Protein AF-0000000084461654 (afdb_homodimer)

Sequence (270 aa):
MTRLIKKYKNRRLYDTEKSQYITVEELQRYIIDGIAFRVEDSVTNNDITNATLLQIFVEMESGASQFLSADMLKQLIVLANHPMSQSFKKMLEQLFVTMEKSLQGNPYLSDYKTTSDLWSQQMQQLLKQWQGFFKMTRLIKKYKNRRLYDTEKSQYITVEELQRYIIDGIAFRVEDSVTNNDITNATLLQIFVEMESGASQFLSADMLKQLIVLANHPMSQSFKKMLEQLFVTMEKSLQGNPYLSDYKTTSDLWSQQMQQLLKQWQGFFK

Structure (mmCIF, N/CA/C/O backbone):
data_AF-0000000084461654-model_v1
#
loop_
_entity.id
_entity.type
_entity.pdbx_description
1 polymer 'Putative Polyhydroxyalkanoate synthesis repressor PhaR'
#
loop_
_atom_site.group_PDB
_atom_site.id
_atom_site.type_symbol
_atom_site.label_atom_id
_atom_site.label_alt_id
_atom_site.label_comp_id
_atom_site.label_asym_id
_atom_site.label_entity_id
_atom_site.label_seq_id
_atom_site.pdbx_PDB_ins_code
_atom_site.Cartn_x
_atom_site.Cartn_y
_atom_site.Cartn_z
_atom_site.occupancy
_atom_site.B_iso_or_equiv
_atom_site.auth_seq_id
_atom_site.auth_comp_id
_atom_site.auth_asym_id
_atom_site.auth_atom_id
_atom_site.pdbx_PDB_model_num
ATOM 1 N N . MET A 1 1 ? 13.508 -22.625 -8.258 1 76.31 1 MET A N 1
ATOM 2 C CA . MET A 1 1 ? 14.211 -21.594 -9 1 76.31 1 MET A CA 1
ATOM 3 C C . MET A 1 1 ? 13.328 -20.375 -9.211 1 76.31 1 MET A C 1
ATOM 5 O O . MET A 1 1 ? 12.109 -20.5 -9.312 1 76.31 1 MET A O 1
ATOM 9 N N . THR A 1 2 ? 13.844 -19.109 -9.047 1 90.31 2 THR A N 1
ATOM 10 C CA . THR A 1 2 ? 13.094 -17.859 -9.219 1 90.31 2 THR A CA 1
ATOM 11 C C . THR A 1 2 ? 12.859 -17.578 -10.703 1 90.31 2 THR A C 1
ATOM 13 O O . THR A 1 2 ? 13.797 -17.578 -11.5 1 90.31 2 THR A O 1
ATOM 16 N N . ARG A 1 3 ? 11.625 -17.578 -11.133 1 95.31 3 ARG A N 1
ATOM 17 C CA . ARG A 1 3 ? 11.234 -17.297 -12.508 1 95.31 3 ARG A CA 1
ATOM 18 C C . ARG A 1 3 ? 11.641 -15.891 -12.922 1 95.31 3 ARG A C 1
ATOM 20 O O . ARG A 1 3 ? 11.508 -14.945 -12.141 1 95.31 3 ARG A O 1
ATOM 27 N N . LEU A 1 4 ? 12.195 -15.828 -14.195 1 97.69 4 LEU A N 1
ATOM 28 C CA . LEU A 1 4 ? 12.602 -14.523 -14.711 1 97.69 4 LEU A CA 1
ATOM 29 C C . LEU A 1 4 ? 11.57 -13.977 -15.695 1 97.69 4 LEU A C 1
ATOM 31 O O . LEU A 1 4 ? 11.273 -14.617 -16.703 1 97.69 4 LEU A O 1
ATOM 35 N N . ILE A 1 5 ? 11.055 -12.836 -15.352 1 98.25 5 ILE A N 1
ATOM 36 C CA . ILE A 1 5 ? 10.133 -12.102 -16.219 1 98.25 5 ILE A CA 1
ATOM 37 C C . ILE A 1 5 ? 10.836 -10.898 -16.828 1 98.25 5 ILE A C 1
ATOM 39 O O . ILE A 1 5 ? 11.445 -10.102 -16.109 1 98.25 5 ILE A O 1
ATOM 43 N N . LYS A 1 6 ? 10.773 -10.836 -18.125 1 98.12 6 LYS A N 1
ATOM 44 C CA . LYS A 1 6 ? 11.328 -9.664 -18.797 1 98.12 6 LYS A CA 1
ATOM 45 C C . LYS A 1 6 ? 10.227 -8.664 -19.141 1 98.12 6 LYS A C 1
ATOM 47 O O . LYS A 1 6 ? 9.164 -9.047 -19.641 1 98.12 6 LYS A O 1
ATOM 52 N N . LYS A 1 7 ? 10.484 -7.473 -18.75 1 97.56 7 LYS A N 1
ATOM 53 C CA . LYS A 1 7 ? 9.555 -6.398 -19.109 1 97.56 7 LYS A CA 1
ATOM 54 C C . LYS A 1 7 ? 10.109 -5.551 -20.25 1 97.56 7 LYS A C 1
ATOM 56 O O . LYS A 1 7 ? 11.219 -5.023 -20.156 1 97.56 7 LYS A O 1
ATOM 61 N N . TYR A 1 8 ? 9.312 -5.387 -21.281 1 96.62 8 TYR A N 1
ATOM 62 C CA . TYR A 1 8 ? 9.766 -4.684 -22.484 1 96.62 8 TYR A CA 1
ATOM 63 C C . TYR A 1 8 ? 9.258 -3.252 -22.5 1 96.62 8 TYR A C 1
ATOM 65 O O . TYR A 1 8 ? 8.359 -2.895 -21.734 1 96.62 8 TYR A O 1
ATOM 73 N N . LYS A 1 9 ? 9.797 -2.447 -23.359 1 92.31 9 LYS A N 1
ATOM 74 C CA . LYS A 1 9 ? 9.469 -1.028 -23.469 1 92.31 9 LYS A CA 1
ATOM 75 C C . LYS A 1 9 ? 7.996 -0.83 -23.812 1 92.31 9 LYS A C 1
ATOM 77 O O . LYS A 1 9 ? 7.383 0.158 -23.406 1 92.31 9 LYS A O 1
ATOM 82 N N . ASN A 1 10 ? 7.398 -1.774 -24.484 1 91.88 10 ASN A N 1
ATOM 83 C CA . ASN A 1 10 ? 5.996 -1.669 -24.859 1 91.88 10 ASN A CA 1
ATOM 84 C C . ASN A 1 10 ? 5.078 -2.236 -23.781 1 91.88 10 ASN A C 1
ATOM 86 O O . ASN A 1 10 ? 3.914 -2.541 -24.047 1 91.88 10 ASN A O 1
ATOM 90 N N . ARG A 1 11 ? 5.574 -2.443 -22.688 1 88.5 11 ARG A N 1
ATOM 91 C CA . ARG A 1 11 ? 4.875 -2.834 -21.469 1 88.5 11 ARG A CA 1
ATOM 92 C C . ARG A 1 11 ? 4.516 -4.316 -21.5 1 88.5 11 ARG A C 1
ATOM 94 O O . ARG A 1 11 ? 3.699 -4.777 -20.688 1 88.5 11 ARG A O 1
ATOM 101 N N . ARG A 1 12 ? 5.098 -4.977 -22.469 1 94.25 12 ARG A N 1
ATOM 102 C CA . ARG A 1 12 ? 4.852 -6.414 -22.531 1 94.25 12 ARG A CA 1
ATOM 103 C C . ARG A 1 12 ? 5.707 -7.16 -21.516 1 94.25 12 ARG A C 1
ATOM 105 O O . ARG A 1 12 ? 6.844 -6.77 -21.25 1 94.25 12 ARG A O 1
ATOM 112 N N . LEU A 1 13 ? 5.145 -8.188 -20.938 1 97.44 13 LEU A N 1
ATOM 113 C CA . LEU A 1 13 ? 5.828 -9.07 -20 1 97.44 13 LEU A CA 1
ATOM 114 C C . LEU A 1 13 ? 6.094 -10.43 -20.625 1 97.44 13 LEU A C 1
ATOM 116 O O . LEU A 1 13 ? 5.207 -11.016 -21.25 1 97.44 13 LEU A O 1
ATOM 120 N N . TYR A 1 14 ? 7.348 -10.852 -20.547 1 98.06 14 TYR A N 1
ATOM 121 C CA . TYR A 1 14 ? 7.754 -12.125 -21.125 1 98.06 14 TYR A CA 1
ATOM 122 C C . TYR A 1 14 ? 8.242 -13.094 -20.062 1 98.06 14 TYR A C 1
ATOM 124 O O . TYR A 1 14 ? 9.156 -12.773 -19.297 1 98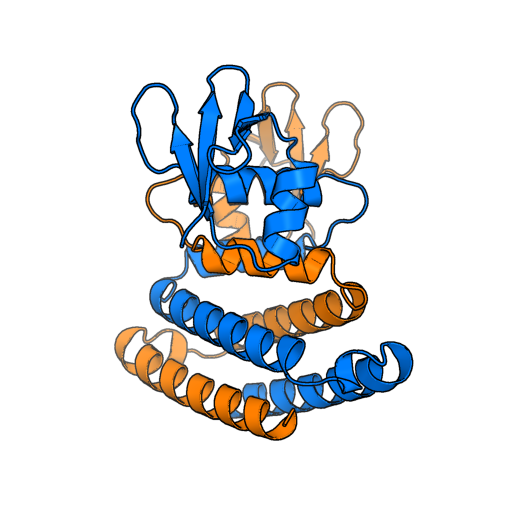.06 14 TYR A O 1
ATOM 132 N N . ASP A 1 15 ? 7.613 -14.219 -19.969 1 97.94 15 ASP A N 1
ATOM 133 C CA . ASP A 1 15 ? 8.039 -15.289 -19.062 1 97.94 15 ASP A CA 1
ATOM 134 C C . ASP A 1 15 ? 9.102 -16.17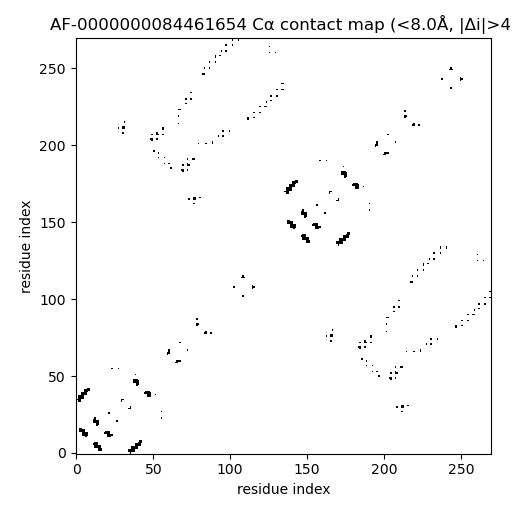2 -19.719 1 97.94 15 ASP A C 1
ATOM 136 O O . ASP A 1 15 ? 8.797 -16.953 -20.625 1 97.94 15 ASP A O 1
ATOM 140 N N . THR A 1 16 ? 10.289 -16.078 -19.234 1 96.38 16 THR A N 1
ATOM 141 C CA . THR A 1 16 ? 11.406 -16.75 -19.891 1 96.38 16 THR A CA 1
ATOM 142 C C . THR A 1 16 ? 11.312 -18.266 -19.688 1 96.38 16 THR A C 1
ATOM 144 O O . THR A 1 16 ? 11.844 -19.031 -20.5 1 96.38 16 THR A O 1
ATOM 147 N N . GLU A 1 17 ? 10.742 -18.672 -18.641 1 94.62 17 GLU A N 1
ATOM 148 C CA . GLU A 1 17 ? 10.602 -20.094 -18.391 1 94.62 17 GLU A CA 1
ATOM 149 C C . GLU A 1 17 ? 9.562 -20.719 -19.312 1 94.62 17 GLU A C 1
ATOM 151 O O . GLU A 1 17 ? 9.773 -21.812 -19.844 1 94.62 17 GLU A O 1
ATOM 156 N N . LYS A 1 18 ? 8.539 -20.078 -19.562 1 95.06 18 LYS A N 1
ATOM 157 C CA . LYS A 1 18 ? 7.477 -20.562 -20.422 1 95.06 18 LYS A CA 1
ATOM 158 C C . LYS A 1 18 ? 7.699 -20.125 -21.875 1 95.06 18 LYS A C 1
ATOM 160 O O . LYS A 1 18 ? 6.977 -20.562 -22.766 1 95.06 18 LYS A O 1
ATOM 165 N N . SER A 1 19 ? 8.602 -19.281 -22.094 1 95.5 19 SER A N 1
ATOM 166 C CA . SER A 1 19 ? 8.938 -18.719 -23.406 1 95.5 19 SER A CA 1
ATOM 167 C C . SER A 1 19 ? 7.715 -18.125 -24.078 1 95.5 19 SER A C 1
ATOM 169 O O . SER A 1 19 ? 7.422 -18.422 -25.234 1 95.5 19 SER A O 1
ATOM 171 N N . GLN A 1 20 ? 6.988 -17.359 -23.375 1 97.44 20 GLN A N 1
ATOM 172 C CA . GLN A 1 20 ? 5.809 -16.719 -23.938 1 97.44 20 GLN A CA 1
ATOM 173 C C . GLN A 1 20 ? 5.531 -15.383 -23.234 1 97.44 20 GLN A C 1
ATOM 175 O O . GLN A 1 20 ? 5.973 -15.172 -22.094 1 97.44 20 GLN A O 1
ATOM 180 N N . TYR A 1 21 ? 4.781 -14.594 -23.953 1 97.31 21 TYR A N 1
ATOM 181 C CA . TYR A 1 21 ? 4.277 -13.359 -23.375 1 97.31 21 TYR A CA 1
ATOM 182 C C . TYR A 1 21 ? 3.146 -13.648 -22.391 1 97.31 21 TYR A C 1
ATOM 184 O O . TYR A 1 21 ? 2.355 -14.57 -22.594 1 97.31 21 TYR A O 1
ATOM 192 N N . ILE A 1 22 ? 3.168 -12.828 -21.312 1 96.69 22 ILE A N 1
ATOM 193 C CA . ILE A 1 22 ? 2.109 -12.984 -20.328 1 96.69 22 ILE A CA 1
ATOM 194 C C . ILE A 1 22 ? 1.469 -11.625 -20.031 1 96.69 22 ILE A C 1
ATOM 196 O O . ILE A 1 22 ? 2.072 -10.586 -20.297 1 96.69 22 ILE A O 1
ATOM 200 N N . THR A 1 23 ? 0.253 -11.664 -19.516 1 94.19 23 THR A N 1
ATOM 201 C CA . THR A 1 23 ? -0.459 -10.453 -19.125 1 94.19 23 THR A CA 1
ATOM 202 C C . THR A 1 23 ? -0.187 -10.109 -17.672 1 94.19 23 THR A C 1
ATOM 204 O O . THR A 1 23 ? 0.394 -10.906 -16.938 1 94.19 23 THR A O 1
ATOM 207 N N . VAL A 1 24 ? -0.561 -8.891 -17.359 1 92.19 24 VAL A N 1
ATOM 208 C CA . VAL A 1 24 ? -0.469 -8.469 -15.961 1 92.19 24 VAL A CA 1
ATOM 209 C C . VAL A 1 24 ? -1.305 -9.398 -15.086 1 92.19 24 VAL A C 1
ATOM 211 O O . VAL A 1 24 ? -0.903 -9.734 -13.969 1 92.19 24 VAL A O 1
ATOM 214 N N . GLU A 1 25 ? -2.434 -9.797 -15.625 1 91.12 25 GLU A N 1
ATOM 215 C CA . GLU A 1 25 ? -3.318 -10.711 -14.906 1 91.12 25 GLU A CA 1
ATOM 216 C C . GLU A 1 25 ? -2.637 -12.047 -14.641 1 91.12 25 GLU A C 1
ATOM 218 O O . GLU A 1 25 ? -2.795 -12.633 -13.57 1 91.12 25 GLU A O 1
ATOM 223 N N . GLU A 1 26 ? -1.944 -12.539 -15.594 1 94.06 26 GLU A N 1
ATOM 224 C CA . GLU A 1 26 ? -1.21 -13.789 -15.43 1 94.06 26 GLU A CA 1
ATOM 225 C C . GLU A 1 26 ? -0.105 -13.648 -14.383 1 94.06 26 GLU A C 1
ATOM 227 O O . GLU A 1 26 ? 0.116 -14.555 -13.578 1 94.06 26 GLU A O 1
ATOM 232 N N . LEU A 1 27 ? 0.587 -12.492 -14.398 1 95.62 27 LEU A N 1
ATOM 233 C CA . LEU A 1 27 ? 1.625 -12.25 -13.406 1 95.62 27 LEU A CA 1
ATOM 234 C C . LEU A 1 27 ? 1.024 -12.156 -12.008 1 95.62 27 LEU A C 1
ATOM 236 O O . LEU A 1 27 ? 1.617 -12.648 -11.039 1 95.62 27 LEU A O 1
ATOM 240 N N . GLN A 1 28 ? -0.135 -11.539 -11.945 1 93.06 28 GLN A N 1
ATOM 241 C CA . GLN A 1 28 ? -0.862 -11.492 -10.68 1 93.06 28 GLN A CA 1
ATOM 242 C C . GLN A 1 28 ? -1.162 -12.898 -10.172 1 93.06 28 GLN A C 1
ATOM 244 O O . GLN A 1 28 ? -1.08 -13.156 -8.969 1 93.06 28 GLN A O 1
ATOM 249 N N . ARG A 1 29 ? -1.503 -13.797 -11.031 1 92.75 29 ARG A N 1
ATOM 250 C CA . ARG A 1 29 ? -1.776 -15.18 -10.656 1 92.75 29 ARG A CA 1
ATOM 251 C C . ARG A 1 29 ? -0.526 -15.859 -10.094 1 92.75 29 ARG A C 1
ATOM 253 O O . ARG A 1 29 ? -0.612 -16.672 -9.18 1 92.75 29 ARG A O 1
ATOM 260 N N . TYR A 1 30 ? 0.654 -15.461 -10.719 1 95 30 TYR A N 1
ATOM 261 C CA . TYR A 1 30 ? 1.901 -15.984 -10.172 1 95 30 TYR A CA 1
ATOM 262 C C . TYR A 1 30 ? 2.062 -15.602 -8.711 1 95 30 TYR A C 1
ATOM 264 O O . TYR A 1 30 ? 2.477 -16.422 -7.887 1 95 30 TYR A O 1
ATOM 272 N N . ILE A 1 31 ? 1.757 -14.375 -8.383 1 93.75 31 ILE A N 1
ATOM 273 C CA . ILE A 1 31 ? 1.888 -13.867 -7.02 1 93.75 31 ILE A CA 1
ATOM 274 C C . ILE A 1 31 ? 0.971 -14.648 -6.086 1 93.75 31 ILE A C 1
ATOM 276 O O . ILE A 1 31 ? 1.402 -15.109 -5.023 1 93.75 31 ILE A O 1
ATOM 280 N N . ILE A 1 32 ? -0.268 -14.844 -6.5 1 89.19 32 ILE A N 1
ATOM 281 C CA . ILE A 1 32 ? -1.288 -15.508 -5.699 1 89.19 32 ILE A CA 1
ATOM 282 C C . ILE A 1 32 ? -0.909 -16.969 -5.488 1 89.19 32 ILE A C 1
ATOM 284 O O . ILE A 1 32 ? -1.092 -17.516 -4.398 1 89.19 32 ILE A O 1
ATOM 288 N N . ASP A 1 33 ? -0.32 -17.578 -6.531 1 91.06 33 ASP A N 1
ATOM 289 C CA . ASP A 1 33 ? 0.034 -19 -6.496 1 91.06 33 ASP A CA 1
ATOM 290 C C . ASP A 1 33 ? 1.369 -19.219 -5.789 1 91.06 33 ASP A C 1
ATOM 292 O O . ASP A 1 33 ? 1.819 -20.359 -5.633 1 91.06 33 ASP A O 1
ATOM 296 N N . GLY A 1 34 ? 1.993 -18.125 -5.453 1 89.5 34 GLY A N 1
ATOM 297 C CA . GLY A 1 34 ? 3.232 -18.234 -4.699 1 89.5 34 GLY A CA 1
ATOM 298 C C . GLY A 1 34 ? 4.43 -18.578 -5.566 1 89.5 34 GLY A C 1
ATOM 299 O O . GLY A 1 34 ? 5.41 -19.141 -5.078 1 89.5 34 GLY A O 1
ATOM 300 N N . ILE A 1 35 ? 4.301 -18.281 -6.832 1 93 35 ILE A N 1
ATOM 301 C CA . ILE A 1 35 ? 5.418 -18.531 -7.738 1 93 35 ILE A CA 1
ATOM 302 C C . ILE A 1 35 ? 6.453 -17.422 -7.602 1 93 35 ILE A C 1
ATOM 304 O O . ILE A 1 35 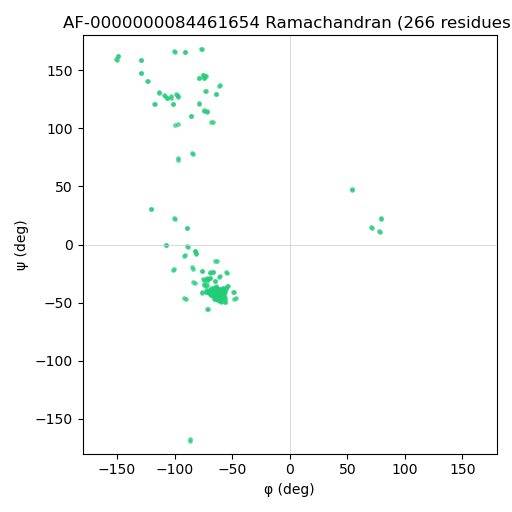? 6.137 -16.234 -7.793 1 93 35 ILE A O 1
ATOM 308 N N . ALA A 1 36 ? 7.629 -17.812 -7.25 1 93.94 36 ALA A N 1
ATOM 309 C CA . ALA A 1 36 ? 8.703 -16.828 -7.102 1 93.94 36 ALA A CA 1
ATOM 310 C C . ALA A 1 36 ? 9.172 -16.328 -8.461 1 93.94 36 ALA A C 1
ATOM 312 O O . ALA A 1 36 ? 9.391 -17.109 -9.391 1 93.94 36 ALA A O 1
ATOM 313 N N . PHE A 1 37 ? 9.273 -15 -8.539 1 97.06 37 PHE A N 1
ATOM 314 C CA . PHE A 1 37 ? 9.766 -14.438 -9.789 1 97.06 37 PHE A CA 1
ATOM 315 C C . PHE A 1 37 ? 10.516 -13.133 -9.539 1 97.06 37 PHE A C 1
ATOM 317 O O . PHE A 1 37 ? 10.398 -12.539 -8.461 1 97.06 37 PHE A O 1
ATOM 324 N N . ARG A 1 38 ? 11.25 -12.812 -10.523 1 97.06 38 ARG A N 1
ATOM 325 C CA . ARG A 1 38 ? 11.906 -11.508 -10.617 1 97.06 38 ARG A CA 1
ATOM 326 C C . ARG A 1 38 ? 11.633 -10.852 -11.969 1 97.06 38 ARG A C 1
ATOM 328 O O . ARG A 1 38 ? 11.477 -11.547 -12.977 1 97.06 38 ARG A O 1
ATOM 335 N N . VAL A 1 39 ? 11.562 -9.578 -11.938 1 97.56 39 VAL A N 1
ATOM 336 C CA . VAL A 1 39 ? 11.297 -8.852 -13.172 1 97.56 39 VAL A CA 1
ATOM 337 C C . VAL A 1 39 ? 12.516 -8.023 -13.562 1 97.56 39 VAL A C 1
ATOM 339 O O . VAL A 1 39 ? 13.078 -7.309 -12.727 1 97.56 39 VAL A O 1
ATOM 342 N N . GLU A 1 40 ? 12.883 -8.18 -14.812 1 97.94 40 GLU A N 1
ATOM 343 C CA . GLU A 1 40 ? 14.016 -7.414 -15.32 1 97.94 40 GLU A CA 1
ATOM 344 C C . GLU A 1 40 ? 13.625 -6.578 -16.531 1 97.94 40 GLU A C 1
ATOM 346 O O . GLU A 1 40 ? 12.836 -7.027 -17.375 1 97.94 40 GLU A O 1
ATOM 351 N N . ASP A 1 41 ? 14.188 -5.359 -16.562 1 97.62 41 ASP A N 1
ATOM 352 C CA . ASP A 1 41 ? 14.055 -4.535 -17.75 1 97.62 41 ASP A CA 1
ATOM 353 C C . ASP A 1 41 ? 14.75 -5.18 -18.953 1 97.62 41 ASP A C 1
ATOM 355 O O . ASP A 1 41 ? 15.922 -5.551 -18.859 1 97.62 41 ASP A O 1
ATOM 359 N N . SER A 1 42 ? 14.094 -5.301 -20.062 1 96.25 42 SER A N 1
ATOM 360 C CA . SER A 1 42 ? 14.609 -6.047 -21.203 1 96.25 42 SER A CA 1
ATOM 361 C C . SER A 1 42 ? 15.797 -5.324 -21.844 1 96.25 42 SER A C 1
ATOM 363 O O . SER A 1 42 ? 16.609 -5.949 -22.531 1 96.25 42 SER A O 1
ATOM 365 N N . VAL A 1 43 ? 15.883 -4.004 -21.672 1 96.06 43 VAL A N 1
ATOM 366 C CA . VAL A 1 43 ? 16.922 -3.209 -22.312 1 96.06 43 VAL A CA 1
ATOM 367 C C . VAL A 1 43 ? 18.141 -3.115 -21.406 1 96.06 43 VAL A C 1
ATOM 369 O O . VAL A 1 43 ? 19.266 -3.393 -21.844 1 96.06 43 VAL A O 1
ATOM 372 N N . THR A 1 44 ? 18 -2.82 -20.125 1 96.5 44 THR A N 1
ATOM 373 C CA . THR A 1 44 ? 19.109 -2.504 -19.219 1 96.5 44 THR A CA 1
ATOM 374 C C . THR A 1 44 ? 19.469 -3.715 -18.359 1 96.5 44 THR A C 1
ATOM 376 O O . THR A 1 44 ? 20.516 -3.742 -17.734 1 96.5 44 THR A O 1
ATOM 379 N N . ASN A 1 45 ? 18.547 -4.656 -18.219 1 96.12 45 ASN A N 1
ATOM 380 C CA . ASN A 1 45 ? 18.688 -5.844 -17.375 1 96.12 45 ASN A CA 1
ATOM 381 C C . ASN A 1 45 ? 18.641 -5.492 -15.891 1 96.12 45 ASN A C 1
ATOM 383 O O . ASN A 1 45 ? 19.078 -6.281 -15.047 1 96.12 45 ASN A O 1
ATOM 387 N N . ASN A 1 46 ? 18.203 -4.32 -15.586 1 96.19 46 ASN A N 1
ATOM 388 C CA . ASN A 1 46 ? 18.031 -3.916 -14.188 1 96.19 46 ASN A CA 1
ATOM 389 C C . ASN A 1 46 ? 16.812 -4.59 -13.555 1 96.19 46 ASN A C 1
ATOM 391 O O . ASN A 1 46 ? 15.797 -4.785 -14.219 1 96.19 46 ASN A O 1
ATOM 395 N N . ASP A 1 47 ? 16.969 -4.887 -12.273 1 96.38 47 ASP A N 1
ATOM 396 C CA . ASP A 1 47 ? 15.859 -5.453 -11.508 1 96.38 47 ASP A CA 1
ATOM 397 C C . ASP A 1 47 ? 14.781 -4.406 -11.25 1 96.38 47 ASP A C 1
ATOM 399 O O . ASP A 1 47 ? 15.023 -3.416 -10.555 1 96.38 47 ASP A O 1
ATOM 403 N N . ILE A 1 48 ? 13.594 -4.617 -11.836 1 95.25 48 ILE A N 1
ATOM 404 C CA . ILE A 1 48 ? 12.5 -3.668 -11.672 1 95.25 48 ILE A CA 1
ATOM 405 C C . ILE A 1 48 ? 11.305 -4.371 -11.031 1 95.25 48 ILE A C 1
ATOM 407 O O . ILE A 1 48 ? 10.148 -4.047 -11.336 1 95.25 48 ILE A O 1
ATOM 411 N N . THR A 1 49 ? 11.523 -5.371 -10.211 1 96.12 49 THR A N 1
ATOM 412 C CA . THR A 1 49 ? 10.469 -6.164 -9.57 1 96.12 49 THR A CA 1
ATOM 413 C C . THR A 1 49 ? 9.57 -5.277 -8.719 1 96.12 49 THR A C 1
ATOM 415 O O . THR A 1 49 ? 8.352 -5.301 -8.867 1 96.12 49 THR A O 1
ATOM 418 N N . ASN A 1 50 ? 10.156 -4.473 -7.895 1 94.31 50 ASN A N 1
ATOM 419 C CA . ASN A 1 50 ? 9.391 -3.621 -6.992 1 94.31 50 ASN A CA 1
ATOM 420 C C . ASN A 1 50 ? 8.492 -2.658 -7.758 1 94.31 50 ASN A C 1
ATOM 422 O O . ASN A 1 50 ? 7.305 -2.525 -7.449 1 94.31 50 ASN A O 1
ATOM 426 N N . ALA A 1 51 ? 9.133 -2.084 -8.766 1 93.44 51 ALA A N 1
ATOM 427 C CA . ALA A 1 51 ? 8.375 -1.126 -9.57 1 93.44 51 ALA A CA 1
ATOM 428 C C . ALA A 1 51 ? 7.203 -1.804 -10.273 1 93.44 51 ALA A C 1
ATOM 430 O O . ALA A 1 51 ? 6.109 -1.237 -10.359 1 93.44 51 ALA A O 1
ATOM 431 N N . THR A 1 52 ? 7.422 -2.973 -10.734 1 95.31 52 THR A N 1
ATOM 432 C CA . THR A 1 52 ? 6.379 -3.723 -11.43 1 95.31 52 THR A CA 1
ATOM 43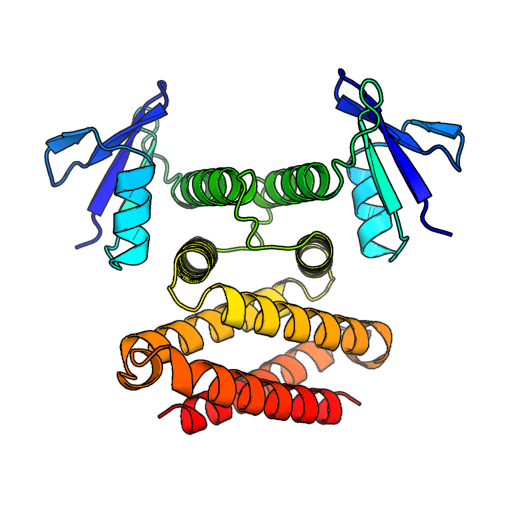3 C C . THR A 1 52 ? 5.273 -4.133 -10.469 1 95.31 52 THR A C 1
ATOM 435 O O . THR A 1 52 ? 4.09 -4.016 -10.789 1 95.31 52 THR A O 1
ATOM 438 N N . LEU A 1 53 ? 5.652 -4.59 -9.32 1 95.56 53 LEU A N 1
ATOM 439 C CA . LEU A 1 53 ? 4.68 -4.98 -8.305 1 95.56 53 LEU A CA 1
ATOM 440 C C . LEU A 1 53 ? 3.844 -3.783 -7.863 1 95.56 53 LEU A C 1
ATOM 442 O O . LEU A 1 53 ? 2.637 -3.91 -7.645 1 95.56 53 LEU A O 1
ATOM 446 N N . LEU A 1 54 ? 4.496 -2.684 -7.699 1 94.88 54 LEU A N 1
ATOM 447 C CA . LEU A 1 54 ? 3.789 -1.459 -7.344 1 94.88 54 LEU A CA 1
ATOM 448 C C . LEU A 1 54 ? 2.76 -1.097 -8.406 1 94.88 54 LEU A C 1
ATOM 450 O O . LEU A 1 54 ? 1.625 -0.737 -8.086 1 94.88 54 LEU A O 1
ATOM 454 N N . GLN A 1 55 ? 3.201 -1.188 -9.672 1 92.25 55 GLN A N 1
ATOM 455 C CA . GLN A 1 55 ? 2.295 -0.907 -10.781 1 92.25 55 GLN A CA 1
ATOM 456 C C . GLN A 1 55 ? 1.08 -1.829 -10.75 1 92.25 55 GLN A C 1
ATOM 458 O O . GLN A 1 55 ? -0.052 -1.38 -10.938 1 92.25 55 GLN A O 1
ATOM 463 N N . ILE A 1 56 ? 1.291 -3.037 -10.547 1 92.94 56 ILE A N 1
ATOM 464 C CA . ILE A 1 56 ? 0.215 -4.016 -10.445 1 92.94 56 ILE A CA 1
ATOM 465 C C . ILE A 1 56 ? -0.708 -3.652 -9.281 1 92.94 56 ILE A C 1
ATOM 467 O O . ILE A 1 56 ? -1.933 -3.635 -9.438 1 92.94 56 ILE A O 1
ATOM 471 N N . PHE A 1 57 ? -0.181 -3.373 -8.164 1 93.19 57 PHE A N 1
ATOM 472 C CA . PHE A 1 57 ? -0.935 -3.002 -6.969 1 93.19 57 PHE A CA 1
ATOM 473 C C . PHE A 1 57 ? -1.816 -1.789 -7.242 1 93.19 57 PHE A C 1
ATOM 475 O O . PHE A 1 57 ? -2.994 -1.779 -6.883 1 93.19 57 PHE A O 1
ATOM 482 N N . VAL A 1 58 ? -1.238 -0.805 -7.918 1 91.88 58 VAL A N 1
ATOM 483 C CA . VAL A 1 58 ? -1.95 0.433 -8.219 1 91.88 58 VAL A CA 1
ATOM 484 C C . VAL A 1 58 ? -3.129 0.139 -9.148 1 91.88 58 VAL A C 1
ATOM 486 O O . VAL A 1 58 ? -4.23 0.657 -8.945 1 91.88 58 VAL A O 1
ATOM 489 N N . GLU A 1 59 ? -2.914 -0.606 -10.102 1 89.12 59 GLU A N 1
ATOM 490 C CA . GLU A 1 59 ? -3.973 -0.949 -11.047 1 89.12 59 GLU A CA 1
ATOM 491 C C . GLU A 1 59 ? -5.125 -1.667 -10.352 1 89.12 59 GLU A C 1
ATOM 493 O O . GLU A 1 59 ? -6.293 -1.399 -10.641 1 89.12 59 GLU A O 1
ATOM 498 N N . MET A 1 60 ? -4.777 -2.486 -9.5 1 88.44 60 MET A N 1
ATOM 499 C CA . MET A 1 60 ? -5.789 -3.199 -8.727 1 88.44 60 MET A CA 1
ATOM 500 C C . MET A 1 60 ? -6.582 -2.236 -7.852 1 88.44 60 MET A C 1
ATOM 502 O O . MET A 1 60 ? -7.812 -2.307 -7.801 1 88.44 60 MET A O 1
ATOM 506 N N . GLU A 1 61 ? -5.836 -1.336 -7.27 1 90.5 61 GLU A N 1
ATOM 507 C CA . GLU A 1 61 ? -6.426 -0.421 -6.293 1 90.5 61 GLU A CA 1
ATOM 508 C C . GLU A 1 61 ? -7.246 0.666 -6.98 1 90.5 61 GLU A C 1
ATOM 510 O O . GLU A 1 61 ? -8.062 1.334 -6.344 1 90.5 61 GLU A O 1
ATOM 515 N N . SER A 1 62 ? -6.938 0.902 -8.211 1 87.44 62 SER A N 1
ATOM 516 C CA . SER A 1 62 ? -7.66 1.929 -8.953 1 87.44 62 SER A CA 1
ATOM 517 C C . SER A 1 62 ? -8.984 1.394 -9.484 1 87.44 62 SER A C 1
ATOM 519 O O . SER A 1 62 ? -9.812 2.156 -9.992 1 87.44 62 SER A O 1
ATOM 521 N N . GLY A 1 63 ? -9.172 0.101 -9.328 1 81.88 63 GLY A N 1
ATOM 522 C CA . GLY A 1 63 ? -10.406 -0.5 -9.805 1 81.88 63 GLY A CA 1
ATOM 523 C C . GLY A 1 63 ? -11.531 -0.441 -8.789 1 81.88 63 GLY A C 1
ATOM 524 O O . GLY A 1 63 ? -11.469 0.331 -7.832 1 81.88 63 GLY A O 1
ATOM 525 N N . ALA A 1 64 ? -12.57 -1.176 -9.102 1 72.75 64 ALA A N 1
ATOM 526 C CA . ALA A 1 64 ? -13.797 -1.119 -8.305 1 72.75 64 ALA A CA 1
ATOM 527 C C . ALA A 1 64 ? -13.586 -1.731 -6.926 1 72.75 64 ALA A C 1
ATOM 529 O O . ALA A 1 64 ? -14.234 -1.326 -5.953 1 72.75 64 ALA A O 1
ATOM 530 N N . SER A 1 65 ? -12.68 -2.666 -6.898 1 76.44 65 SER A N 1
ATOM 531 C CA . SER A 1 65 ? -12.453 -3.332 -5.617 1 76.44 65 SER A CA 1
ATOM 532 C C . SER A 1 65 ? -11.266 -2.729 -4.879 1 76.44 65 SER A C 1
ATOM 534 O O . SER A 1 65 ? -10.117 -3.092 -5.137 1 76.44 65 SER A O 1
ATOM 536 N N . GLN A 1 66 ? -11.422 -1.543 -4.355 1 87.06 66 GLN A N 1
ATOM 537 C CA . GLN A 1 66 ? -10.406 -0.875 -3.551 1 87.06 66 GLN A CA 1
ATOM 538 C C . GLN A 1 66 ? -10.172 -1.614 -2.236 1 87.06 66 GLN A C 1
ATOM 540 O O . GLN A 1 66 ? -11.062 -1.676 -1.385 1 87.06 66 GLN A O 1
ATOM 545 N N . PHE A 1 67 ? -9.078 -2.24 -2.262 1 91.69 67 PHE A N 1
ATOM 546 C CA . PHE A 1 67 ? -8.742 -2.973 -1.047 1 91.69 67 PHE A CA 1
ATOM 547 C C . PHE A 1 67 ? -8.367 -2.012 0.076 1 91.69 67 PHE A C 1
ATOM 549 O O . PHE A 1 67 ? -8.812 -2.174 1.213 1 91.69 67 PHE A O 1
ATOM 556 N N . LEU A 1 68 ? -7.605 -0.951 -0.224 1 92.75 68 LEU A N 1
ATOM 557 C CA . LEU A 1 68 ? -7.195 0.03 0.775 1 92.75 68 LEU A CA 1
ATOM 558 C C . LEU A 1 68 ? -8.109 1.248 0.75 1 92.75 68 LEU A C 1
ATOM 560 O O . LEU A 1 68 ? -8.305 1.861 -0.302 1 92.75 68 LEU A O 1
ATOM 564 N N . SER A 1 69 ? -8.602 1.547 1.905 1 91.75 69 SER A N 1
ATOM 565 C CA . SER A 1 69 ? -9.414 2.752 2.041 1 91.75 69 SER A CA 1
ATOM 566 C C . SER A 1 69 ? -8.547 4.004 2.059 1 91.75 69 SER A C 1
ATOM 568 O O . SER A 1 69 ? -7.324 3.918 2.193 1 91.75 69 SER A O 1
ATOM 570 N N . ALA A 1 70 ? -9.164 5.16 1.936 1 92 70 ALA A N 1
ATOM 571 C CA . ALA A 1 70 ? -8.438 6.426 2.02 1 92 70 ALA A CA 1
ATOM 572 C C . ALA A 1 70 ? -7.68 6.539 3.338 1 92 70 ALA A C 1
ATOM 574 O O . ALA A 1 70 ? -6.523 6.961 3.359 1 92 70 ALA A O 1
ATOM 575 N N . ASP A 1 71 ? -8.32 6.121 4.359 1 92.31 71 ASP A N 1
ATOM 576 C CA . ASP A 1 71 ? -7.711 6.199 5.68 1 92.31 71 ASP A CA 1
ATOM 577 C C . ASP A 1 71 ? -6.492 5.285 5.781 1 92.31 71 ASP A C 1
ATOM 579 O O . ASP A 1 71 ? -5.48 5.648 6.383 1 92.31 71 ASP A O 1
ATOM 583 N N . MET A 1 72 ? -6.609 4.133 5.219 1 93.19 72 MET A N 1
ATOM 584 C CA . MET A 1 72 ? -5.488 3.195 5.219 1 93.19 72 MET A CA 1
ATOM 585 C C . MET A 1 72 ? -4.312 3.752 4.426 1 93.19 72 MET A C 1
ATOM 587 O O . MET A 1 72 ? -3.162 3.635 4.848 1 93.19 72 MET A O 1
ATOM 591 N N . LEU A 1 73 ? -4.617 4.348 3.316 1 94.62 73 LEU A N 1
ATOM 592 C CA . LEU A 1 73 ? -3.566 4.949 2.5 1 94.62 73 LEU A CA 1
ATOM 593 C C . LEU A 1 73 ? -2.887 6.09 3.248 1 94.62 73 LEU A C 1
ATOM 595 O O . LEU A 1 73 ? -1.659 6.211 3.223 1 94.62 73 LEU A O 1
ATOM 599 N N . LYS A 1 74 ? -3.645 6.93 3.904 1 94 74 LYS A N 1
ATOM 600 C CA . LYS A 1 74 ? -3.086 8.008 4.711 1 94 74 LYS A CA 1
ATOM 601 C C . LYS A 1 74 ? -2.139 7.465 5.777 1 94 74 LYS A C 1
ATOM 603 O O . LYS A 1 74 ? -1.049 8 5.98 1 94 74 LYS A O 1
ATOM 608 N N . GLN A 1 75 ? -2.539 6.398 6.363 1 91.31 75 GLN A N 1
ATOM 609 C CA . GLN A 1 75 ? -1.722 5.809 7.418 1 91.31 75 GLN A CA 1
ATOM 610 C C . GLN A 1 75 ? -0.406 5.273 6.859 1 91.31 75 GLN A C 1
ATOM 612 O O . GLN A 1 75 ? 0.644 5.41 7.492 1 91.31 75 GLN A O 1
ATOM 617 N N . LEU A 1 76 ? -0.508 4.629 5.789 1 93.12 76 LEU A N 1
ATOM 618 C CA . LEU A 1 76 ? 0.702 4.121 5.156 1 93.12 76 LEU A CA 1
ATOM 619 C C . LEU A 1 76 ? 1.665 5.258 4.832 1 93.12 76 LEU A C 1
ATOM 621 O O . LEU A 1 76 ? 2.877 5.121 5.016 1 93.12 76 LEU A O 1
ATOM 625 N N . ILE A 1 77 ? 1.141 6.332 4.34 1 92.81 77 ILE A N 1
ATOM 626 C CA . ILE A 1 77 ? 1.951 7.496 4.004 1 92.81 77 ILE A CA 1
ATOM 627 C C . ILE A 1 77 ? 2.59 8.062 5.273 1 92.81 77 ILE A C 1
ATOM 629 O O . ILE A 1 77 ? 3.771 8.414 5.277 1 92.81 77 ILE A O 1
ATOM 633 N N . VAL A 1 78 ? 1.863 8.086 6.359 1 91.12 78 VAL A N 1
ATOM 634 C CA . VAL A 1 78 ? 2.357 8.594 7.637 1 91.12 78 VAL A CA 1
ATOM 635 C C . VAL A 1 78 ? 3.48 7.695 8.148 1 91.12 78 VAL A C 1
ATOM 637 O O . VAL A 1 78 ? 4.531 8.18 8.57 1 91.12 78 VAL A O 1
ATOM 640 N N . LEU A 1 79 ? 3.215 6.43 8.086 1 88.94 79 LEU A N 1
ATOM 641 C CA . LEU A 1 79 ? 4.219 5.484 8.562 1 88.94 79 LEU A CA 1
ATOM 642 C C . LEU A 1 79 ? 5.512 5.617 7.77 1 88.94 79 LEU A C 1
ATOM 644 O O . LEU A 1 79 ? 6.605 5.551 8.336 1 88.94 79 LEU A O 1
ATOM 648 N N . ALA A 1 80 ? 5.367 5.832 6.488 1 89.31 80 ALA A N 1
ATOM 649 C CA . ALA A 1 80 ? 6.523 5.918 5.602 1 89.31 80 ALA A CA 1
ATOM 650 C C . ALA A 1 80 ? 7.363 7.156 5.91 1 89.31 80 ALA A C 1
ATOM 652 O O . ALA A 1 80 ? 8.57 7.172 5.668 1 89.31 80 ALA A O 1
ATOM 653 N N . ASN A 1 81 ? 6.75 8.133 6.496 1 87.12 81 ASN A N 1
ATOM 654 C CA . ASN A 1 81 ? 7.426 9.406 6.73 1 87.12 81 ASN A CA 1
ATOM 655 C C . ASN A 1 81 ? 7.758 9.602 8.203 1 87.12 81 ASN A C 1
ATOM 657 O O . ASN A 1 81 ? 8.32 10.625 8.594 1 87.12 81 ASN A O 1
ATOM 661 N N . HIS A 1 82 ? 7.414 8.695 8.984 1 83.69 82 HIS A N 1
ATOM 662 C CA . HIS A 1 82 ? 7.641 8.781 10.422 1 83.69 82 HIS A CA 1
ATOM 663 C C . HIS A 1 82 ? 9.102 8.539 10.766 1 83.69 82 HIS A C 1
ATOM 665 O O . HIS A 1 82 ? 9.797 7.789 10.07 1 83.69 82 HIS A O 1
ATOM 671 N N . PRO A 1 83 ? 9.578 9.211 11.781 1 82.88 83 PRO A N 1
ATOM 672 C CA . PRO A 1 83 ? 10.969 9.008 12.195 1 82.88 83 PRO A CA 1
ATOM 673 C C . PRO A 1 83 ? 11.289 7.539 12.492 1 82.88 83 PRO A C 1
ATOM 675 O O . PRO A 1 83 ? 12.43 7.102 12.312 1 82.88 83 PRO A O 1
ATOM 678 N N . MET A 1 84 ? 10.312 6.785 12.812 1 82.38 84 MET A N 1
ATOM 679 C CA . MET A 1 84 ? 10.492 5.371 13.117 1 82.38 84 MET A CA 1
ATOM 680 C C . MET A 1 84 ? 10.102 4.504 11.93 1 82.38 84 MET A C 1
ATOM 682 O O . MET A 1 84 ? 9.727 3.342 12.094 1 82.38 84 MET A O 1
ATOM 686 N N . SER A 1 85 ? 10.109 5.027 10.766 1 85.94 85 SER A N 1
ATOM 687 C CA . SER A 1 85 ? 9.641 4.355 9.562 1 85.94 85 SER A CA 1
ATOM 688 C C . SER A 1 85 ? 10.336 3.014 9.367 1 85.94 85 SER A C 1
ATOM 690 O O . SER A 1 85 ? 9.711 2.031 8.977 1 85.94 85 SER A O 1
ATOM 692 N N . GLN A 1 86 ? 11.609 2.971 9.734 1 85.75 86 GLN A N 1
ATOM 693 C CA . GLN A 1 86 ? 12.359 1.728 9.578 1 85.75 86 GLN A CA 1
ATOM 694 C C . GLN A 1 86 ? 11.844 0.651 10.531 1 85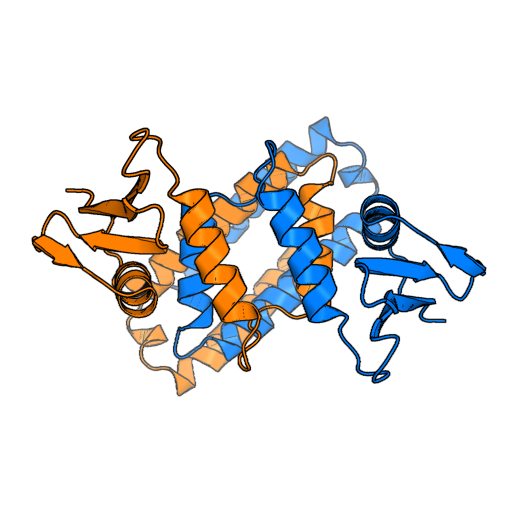.75 86 GLN A C 1
ATOM 696 O O . GLN A 1 86 ? 11.719 -0.515 10.148 1 85.75 86 GLN A O 1
ATOM 701 N N . SER A 1 87 ? 11.602 1.049 11.734 1 83 87 SER A N 1
ATOM 702 C CA . SER A 1 87 ? 11.062 0.11 12.711 1 83 87 SER A CA 1
ATOM 703 C C . SER A 1 87 ? 9.672 -0.381 12.297 1 83 87 SER A C 1
ATOM 705 O O . SER A 1 87 ? 9.359 -1.564 12.445 1 83 87 SER A O 1
ATOM 707 N N . PHE A 1 88 ? 8.922 0.495 11.781 1 84.5 88 PHE A N 1
ATOM 708 C CA . PHE A 1 88 ? 7.582 0.141 11.32 1 84.5 88 PHE A CA 1
ATOM 709 C C . PHE A 1 88 ? 7.652 -0.812 10.133 1 84.5 88 PHE A C 1
ATOM 711 O O . PHE A 1 88 ? 6.855 -1.749 10.031 1 84.5 88 PHE A O 1
ATOM 718 N N . LYS A 1 89 ? 8.531 -0.507 9.305 1 88.19 89 LYS A N 1
ATOM 719 C CA . LYS A 1 89 ? 8.75 -1.37 8.148 1 88.19 89 LYS A CA 1
ATOM 720 C C . LYS A 1 89 ? 9.047 -2.803 8.578 1 88.19 89 LYS A C 1
ATOM 722 O O . LYS A 1 89 ? 8.438 -3.748 8.078 1 88.19 89 LYS A O 1
ATOM 727 N N . LYS A 1 90 ? 9.953 -2.92 9.484 1 86.06 90 LYS A N 1
ATOM 728 C CA . LYS A 1 90 ? 10.336 -4.238 9.984 1 86.06 90 LYS A CA 1
ATOM 729 C C . LYS A 1 90 ? 9.148 -4.953 10.617 1 86.06 90 LYS A C 1
ATOM 731 O O . LYS A 1 90 ? 8.961 -6.152 10.414 1 86.06 90 LYS A O 1
ATOM 736 N N . MET A 1 91 ? 8.445 -4.234 11.344 1 82.31 91 MET A N 1
ATOM 737 C CA . MET A 1 91 ? 7.258 -4.789 11.992 1 82.31 91 MET A CA 1
ATOM 738 C C . MET A 1 91 ? 6.246 -5.262 10.953 1 82.31 91 MET A C 1
ATOM 740 O O . MET A 1 91 ? 5.715 -6.367 11.055 1 82.31 91 MET A O 1
ATOM 744 N N . LEU A 1 92 ? 5.973 -4.504 10.039 1 87.44 92 LEU A N 1
ATOM 745 C CA . LEU A 1 92 ? 5.02 -4.848 8.984 1 87.44 92 LEU A CA 1
ATOM 746 C C . LEU A 1 92 ? 5.488 -6.07 8.203 1 87.44 92 LEU A C 1
ATOM 748 O O . LEU A 1 92 ? 4.688 -6.949 7.879 1 87.44 92 LEU A O 1
ATOM 752 N N . GLU A 1 93 ? 6.711 -6.078 7.949 1 88 93 GLU A N 1
ATOM 753 C CA . GLU A 1 93 ? 7.277 -7.242 7.273 1 88 93 GLU A CA 1
ATOM 754 C C . GLU A 1 93 ? 7.039 -8.516 8.078 1 88 93 GLU A C 1
ATOM 756 O O . GLU A 1 93 ? 6.66 -9.547 7.52 1 88 93 GLU A O 1
ATOM 761 N N . GLN A 1 94 ? 7.297 -8.375 9.297 1 83.44 94 GLN A N 1
ATOM 762 C CA . GLN A 1 94 ? 7.105 -9.531 10.164 1 83.44 94 GLN A CA 1
ATOM 763 C C . GLN A 1 94 ? 5.637 -9.938 10.219 1 83.44 94 GLN A C 1
ATOM 765 O O . GLN A 1 94 ? 5.316 -11.125 10.25 1 83.44 94 GLN A O 1
ATOM 770 N N . LEU A 1 95 ? 4.793 -9 10.289 1 82.5 95 LEU A N 1
ATOM 771 C CA . LEU A 1 95 ? 3.355 -9.258 10.289 1 82.5 95 LEU A CA 1
ATOM 772 C C . LEU A 1 95 ? 2.938 -10 9.023 1 82.5 95 LEU A C 1
ATOM 774 O O . LEU A 1 95 ? 2.213 -11 9.102 1 82.5 95 LEU A O 1
ATOM 778 N N . PHE A 1 96 ? 3.443 -9.602 7.922 1 86.25 96 PHE A N 1
ATOM 779 C CA . PHE A 1 96 ? 3.072 -10.211 6.652 1 86.25 96 PHE A CA 1
ATOM 780 C C . PHE A 1 96 ? 3.607 -11.633 6.555 1 86.25 96 PHE A C 1
ATOM 782 O O . PHE A 1 96 ? 2.928 -12.523 6.035 1 86.25 96 PHE A O 1
ATOM 789 N N . VAL A 1 97 ? 4.777 -11.805 7.039 1 83.5 97 VAL A N 1
ATOM 790 C CA . VAL A 1 97 ? 5.367 -13.141 7.023 1 83.5 97 VAL A CA 1
ATOM 791 C C . VAL A 1 97 ? 4.527 -14.086 7.875 1 83.5 97 VAL A C 1
ATOM 793 O O . VAL A 1 97 ? 4.246 -15.219 7.469 1 83.5 97 VAL A O 1
ATOM 796 N N . THR A 1 98 ? 4.18 -13.648 9.031 1 79.69 98 THR A N 1
ATOM 797 C CA . THR A 1 98 ? 3.381 -14.461 9.945 1 79.69 98 THR A CA 1
ATOM 798 C C . THR A 1 98 ? 2.016 -14.773 9.336 1 79.69 98 THR A C 1
ATOM 800 O O . THR A 1 98 ? 1.532 -15.898 9.43 1 79.69 98 THR A O 1
ATOM 803 N N . MET A 1 99 ? 1.432 -13.805 8.734 1 79.19 99 MET A N 1
ATOM 804 C CA . MET A 1 99 ? 0.137 -13.984 8.086 1 79.19 99 MET A CA 1
ATOM 805 C C . MET A 1 99 ? 0.239 -14.992 6.941 1 79.19 99 MET A C 1
ATOM 807 O O . MET A 1 99 ? -0.641 -15.844 6.773 1 79.19 99 MET A O 1
ATOM 811 N N . GLU A 1 100 ? 1.221 -14.844 6.23 1 78.5 100 GLU A N 1
ATOM 812 C CA . GLU A 1 100 ? 1.444 -15.766 5.121 1 78.5 100 GLU A CA 1
ATOM 813 C C . GLU A 1 100 ? 1.501 -17.203 5.605 1 78.5 100 GLU A C 1
ATOM 815 O O . GLU A 1 100 ? 0.889 -18.094 5.004 1 78.5 100 GLU A O 1
ATOM 820 N N . LYS A 1 101 ? 2.242 -17.469 6.656 1 76.31 101 LYS A N 1
ATOM 821 C CA . LYS A 1 101 ? 2.404 -18.797 7.215 1 76.31 101 LYS A CA 1
ATOM 822 C C . LYS A 1 101 ? 1.076 -19.344 7.734 1 76.31 101 LYS A C 1
ATOM 824 O O . LYS A 1 101 ? 0.792 -20.531 7.602 1 76.31 101 LYS A O 1
ATOM 829 N N . SER A 1 102 ? 0.344 -18.5 8.266 1 70.69 102 SER A N 1
ATOM 830 C CA . SER A 1 102 ? -0.949 -18.891 8.812 1 70.69 102 SER A CA 1
ATOM 831 C C . SER A 1 102 ? -1.943 -19.219 7.707 1 70.69 102 SER A C 1
ATOM 833 O O . SER A 1 102 ? -2.74 -20.156 7.84 1 70.69 102 SER A O 1
ATOM 835 N N . LEU A 1 103 ? -1.923 -18.484 6.691 1 70.94 103 LEU A N 1
ATOM 836 C CA . LEU A 1 103 ? -2.844 -18.688 5.574 1 70.94 103 LEU A CA 1
ATOM 837 C C . LEU A 1 103 ? -2.479 -19.922 4.773 1 70.94 103 LEU A C 1
ATOM 839 O O . LEU A 1 103 ? -3.361 -20.641 4.285 1 70.94 103 LEU A O 1
ATOM 843 N N . GLN A 1 104 ? -1.239 -20.172 4.66 1 68.81 104 GLN A N 1
ATOM 844 C CA . GLN A 1 104 ? -0.802 -21.344 3.924 1 68.81 104 GLN A CA 1
ATOM 845 C C . GLN A 1 104 ? -1.012 -22.609 4.742 1 68.81 104 GLN A C 1
ATOM 847 O O . GLN A 1 104 ? -1.274 -23.688 4.184 1 68.81 104 GLN A O 1
ATOM 852 N N . GLY A 1 105 ? -0.718 -22.609 6.027 1 59.59 105 GLY A N 1
ATOM 853 C CA . GLY A 1 105 ? -0.734 -23.781 6.875 1 59.59 105 GLY A CA 1
ATOM 854 C C . GLY A 1 105 ? -2.121 -24.141 7.383 1 59.59 105 GLY A C 1
ATOM 855 O O . GLY A 1 105 ? -2.352 -25.25 7.848 1 59.59 105 GLY A O 1
ATOM 856 N N . ASN A 1 106 ? -3.016 -23.234 7.633 1 54.25 106 ASN A N 1
ATOM 857 C CA . ASN A 1 106 ? -4.254 -23.594 8.32 1 54.25 106 ASN A CA 1
ATOM 858 C C . ASN A 1 106 ? -5.406 -23.766 7.332 1 54.25 106 ASN A C 1
ATOM 860 O O . ASN A 1 106 ? -5.879 -22.797 6.738 1 54.25 106 ASN A O 1
ATOM 864 N N . PRO A 1 107 ? -5.684 -25.031 7.102 1 48.16 107 PRO A N 1
ATOM 865 C CA . PRO A 1 107 ? -6.848 -25.438 6.312 1 48.16 107 PRO A CA 1
ATOM 866 C C . PRO A 1 107 ? -8.133 -24.75 6.762 1 48.16 107 PRO A C 1
ATOM 868 O O . PRO A 1 107 ? -9.062 -24.594 5.965 1 48.16 107 PRO A O 1
ATOM 871 N N . TYR A 1 108 ? -8.242 -24.656 7.996 1 48.91 108 TYR A N 1
ATOM 872 C CA . TYR A 1 108 ? -9.477 -24.109 8.562 1 48.91 108 TYR A CA 1
ATOM 873 C C . TYR A 1 108 ? -9.711 -22.688 8.078 1 48.91 108 TYR A C 1
ATOM 875 O O . TYR A 1 108 ? -10.852 -22.25 7.965 1 48.91 108 TYR A O 1
ATOM 883 N N . LEU A 1 109 ? -8.766 -21.938 7.953 1 54.12 109 LEU A N 1
ATOM 884 C CA . LEU A 1 109 ? -8.977 -20.641 7.328 1 54.12 109 LEU A CA 1
ATOM 885 C C . LEU A 1 109 ? -9.422 -20.797 5.875 1 54.12 109 LEU A C 1
ATOM 887 O O . LEU A 1 109 ? -9.875 -19.828 5.254 1 54.12 109 LEU A O 1
ATOM 891 N N . SER A 1 110 ? -9.266 -22 5.355 1 50.69 110 SER A N 1
ATOM 892 C CA . SER A 1 110 ? -9.852 -22.375 4.074 1 50.69 110 SER A CA 1
ATOM 893 C C . SER A 1 110 ? -11.359 -22.547 4.18 1 50.69 110 SER A C 1
ATOM 895 O O . SER A 1 110 ? -12.07 -22.5 3.17 1 50.69 110 SER A O 1
ATOM 897 N N . ASP A 1 111 ? -11.82 -22.922 5.305 1 51.53 111 ASP A N 1
ATOM 898 C CA . ASP A 1 111 ? -13.273 -22.984 5.438 1 51.53 111 ASP A CA 1
ATOM 899 C C . ASP A 1 111 ? -13.844 -21.609 5.789 1 51.53 111 ASP A C 1
ATOM 901 O O . ASP A 1 111 ? -13.906 -21.234 6.961 1 51.53 111 ASP A O 1
ATOM 905 N N . TYR A 1 112 ? -13.984 -20.703 4.859 1 53.28 112 TYR A N 1
ATOM 906 C CA . TYR A 1 112 ? -14.078 -19.25 4.73 1 53.28 112 TYR A CA 1
ATOM 907 C C . TYR A 1 112 ? -15.062 -18.672 5.742 1 53.28 112 TYR A C 1
ATOM 909 O O . TYR A 1 112 ? -14.844 -17.578 6.273 1 53.28 112 TYR A O 1
ATOM 917 N N . LYS A 1 113 ? -16.234 -19.281 5.871 1 53.16 113 LYS A N 1
ATOM 918 C CA . LYS A 1 113 ? -17.391 -18.672 6.551 1 53.16 113 LYS A CA 1
ATOM 919 C C . LYS A 1 113 ? -17.156 -18.625 8.062 1 53.16 113 LYS A C 1
ATOM 921 O O . LYS A 1 113 ? -17.391 -17.594 8.688 1 53.16 113 LYS A O 1
ATOM 926 N N . THR A 1 114 ? -16.906 -19.672 8.602 1 53.44 114 THR A N 1
ATOM 927 C CA . THR A 1 114 ? -16.859 -19.812 10.055 1 53.44 114 THR A CA 1
ATOM 928 C C . THR A 1 114 ? -15.586 -19.188 10.617 1 53.44 114 THR A C 1
ATOM 930 O O . THR A 1 114 ? -15.609 -18.531 11.664 1 53.44 114 THR A O 1
ATOM 933 N N . THR A 1 115 ? -14.531 -19.203 9.859 1 58 115 THR A N 1
ATOM 934 C CA . THR A 1 115 ? -13.195 -18.844 10.312 1 58 115 THR A CA 1
ATOM 935 C C . THR A 1 115 ? -12.992 -17.344 10.25 1 58 115 THR A C 1
ATOM 937 O O . THR A 1 115 ? -12.281 -16.766 11.086 1 58 115 THR A O 1
ATOM 940 N N . SER A 1 116 ? -13.773 -16.719 9.477 1 60.94 116 SER A N 1
ATOM 941 C CA . SER A 1 116 ? -13.586 -15.281 9.336 1 60.94 116 SER A CA 1
ATOM 942 C C . SER A 1 116 ? -13.984 -14.547 10.609 1 60.94 116 SER A C 1
ATOM 944 O O . SER A 1 116 ? -13.281 -13.641 11.062 1 60.94 116 SER A O 1
ATOM 946 N N . ASP A 1 117 ? -15.109 -15.055 11.117 1 62.47 117 ASP A N 1
ATOM 947 C CA . ASP A 1 117 ? -15.625 -14.359 12.297 1 62.47 117 ASP A CA 1
ATOM 948 C C . ASP A 1 117 ? -14.711 -14.594 13.508 1 62.47 117 ASP A C 1
ATOM 950 O O . ASP A 1 117 ? -14.445 -13.664 14.273 1 62.47 117 ASP A O 1
ATOM 954 N N . LEU A 1 118 ? -14.234 -15.812 13.594 1 62.69 118 LEU A N 1
ATOM 955 C CA . LEU A 1 118 ? -13.367 -16.125 14.719 1 62.69 118 LEU A CA 1
ATOM 956 C C . LEU A 1 118 ? -12.047 -15.383 14.609 1 62.69 118 LEU A C 1
ATOM 958 O O . LEU A 1 118 ? -11.547 -14.844 15.602 1 62.69 118 LEU A O 1
ATOM 962 N N . TRP A 1 119 ? -11.633 -15.305 13.43 1 64.12 119 TRP A N 1
ATOM 963 C CA . TRP A 1 119 ? -10.367 -14.609 13.18 1 64.12 119 TRP A CA 1
ATOM 964 C C . TRP A 1 119 ? -10.492 -13.125 13.508 1 64.12 119 TRP A C 1
ATOM 966 O O . TRP A 1 119 ? -9.625 -12.555 14.172 1 64.12 119 TRP A O 1
ATOM 976 N N . SER A 1 120 ? -11.547 -12.586 13.109 1 68.12 120 SER A N 1
ATOM 977 C CA . SER A 1 120 ? -11.773 -11.164 13.367 1 68.12 120 SER A CA 1
ATOM 978 C C . SER A 1 120 ? -11.852 -10.883 14.859 1 68.12 120 SER A C 1
ATOM 980 O O . SER A 1 120 ? -11.297 -9.891 15.344 1 68.12 120 SER A O 1
ATOM 982 N N . GLN A 1 121 ? -12.508 -11.789 15.508 1 69.38 121 GLN A N 1
ATOM 983 C CA . GLN A 1 121 ? -12.664 -11.609 16.953 1 69.38 121 GLN A CA 1
ATOM 984 C C . GLN A 1 121 ? -11.328 -11.758 17.672 1 69.38 121 GLN A C 1
ATOM 986 O O . GLN A 1 121 ? -11.008 -10.977 18.562 1 69.38 121 GLN A O 1
ATOM 991 N N . GLN A 1 122 ? -10.617 -12.695 17.266 1 67.69 122 GLN A N 1
ATOM 992 C CA . GLN A 1 122 ? -9.32 -12.938 17.891 1 67.69 122 GLN A CA 1
ATOM 993 C C . GLN A 1 122 ? -8.359 -11.781 17.625 1 67.69 122 GLN A C 1
ATOM 995 O O . GLN A 1 122 ? -7.645 -11.336 18.531 1 67.69 122 GLN A O 1
ATOM 1000 N N . MET A 1 123 ? -8.391 -11.336 16.5 1 70.81 123 MET A N 1
ATOM 1001 C CA . MET A 1 123 ? -7.516 -10.227 16.141 1 70.81 123 MET A CA 1
ATOM 1002 C C . MET A 1 123 ? -7.875 -8.969 16.938 1 70.81 123 MET A C 1
ATOM 1004 O O . MET A 1 123 ? -6.992 -8.258 17.406 1 70.81 123 MET A O 1
ATOM 1008 N N . GLN A 1 124 ? -9.172 -8.789 17.031 1 71.44 124 GLN A N 1
ATOM 1009 C CA . GLN A 1 124 ? -9.617 -7.637 17.797 1 71.44 124 GLN A CA 1
ATOM 1010 C C . GLN A 1 124 ? -9.133 -7.715 19.234 1 71.44 124 GLN A C 1
ATOM 1012 O O . GLN A 1 124 ? -8.719 -6.707 19.812 1 71.44 124 GLN A O 1
ATOM 1017 N N . GLN A 1 125 ? -9.227 -8.883 19.734 1 70.69 125 GLN A N 1
ATOM 1018 C CA . GLN A 1 125 ? -8.789 -9.078 21.109 1 70.69 125 GLN A CA 1
ATOM 1019 C C . GLN A 1 125 ? -7.289 -8.836 21.25 1 70.69 125 GLN A C 1
ATOM 1021 O O . GLN A 1 125 ? -6.84 -8.203 22.203 1 70.69 125 GLN A O 1
ATOM 1026 N N . LEU A 1 126 ? -6.605 -9.297 20.297 1 69.5 126 LEU A N 1
ATOM 1027 C CA . LEU A 1 126 ? -5.156 -9.117 20.312 1 69.5 126 LEU A CA 1
ATOM 1028 C C . LEU A 1 126 ? -4.785 -7.652 20.156 1 69.5 126 LEU A C 1
ATOM 1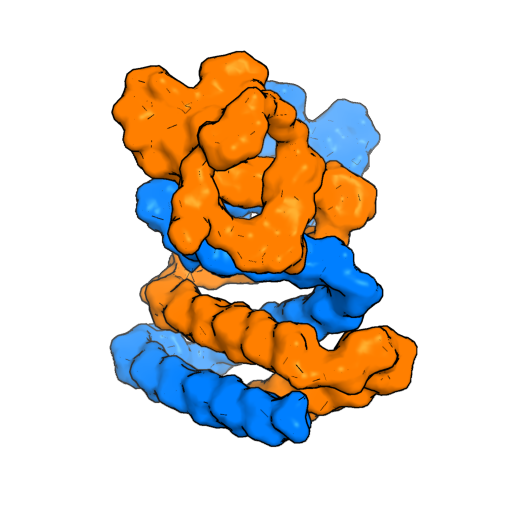030 O O . LEU A 1 126 ? -3.902 -7.148 20.859 1 69.5 126 LEU A O 1
ATOM 1034 N N . LEU A 1 127 ? -5.5 -7.043 19.266 1 70.25 127 LEU A N 1
ATOM 1035 C CA . LEU A 1 127 ? -5.246 -5.625 19.047 1 70.25 127 LEU A CA 1
ATOM 1036 C C . LEU A 1 127 ? -5.555 -4.812 20.297 1 70.25 127 LEU A C 1
ATOM 1038 O O . LEU A 1 127 ? -4.82 -3.881 20.625 1 70.25 127 LEU A O 1
ATOM 1042 N N . LYS A 1 128 ? -6.637 -5.207 20.906 1 70.56 128 LYS A N 1
ATOM 1043 C CA . LYS A 1 128 ? -7.008 -4.535 22.141 1 70.56 128 LYS A CA 1
ATOM 1044 C C . LYS A 1 128 ? -5.938 -4.727 23.219 1 70.56 128 LYS A C 1
ATOM 1046 O O . LYS A 1 128 ? -5.598 -3.785 23.938 1 70.56 128 LYS A O 1
ATOM 1051 N N . GLN A 1 129 ? -5.484 -5.918 23.281 1 66.81 129 GLN A N 1
ATOM 1052 C CA . GLN A 1 129 ? -4.422 -6.188 24.25 1 66.81 129 GLN A CA 1
ATOM 1053 C C . GLN A 1 129 ? -3.164 -5.391 23.922 1 66.81 129 GLN A C 1
ATOM 1055 O O . GLN A 1 129 ? -2.508 -4.859 24.812 1 66.81 129 GLN A O 1
ATOM 1060 N N . TRP A 1 130 ? -2.965 -5.336 22.781 1 65.81 130 TRP A N 1
ATOM 1061 C CA . TRP A 1 130 ? -1.8 -4.594 22.312 1 65.81 130 TRP A CA 1
ATOM 1062 C C . TRP A 1 130 ? -1.916 -3.117 22.672 1 65.81 130 TRP A C 1
ATOM 1064 O O . TRP A 1 130 ? -0.948 -2.506 23.125 1 65.81 130 TRP A O 1
ATOM 1074 N N . GLN A 1 131 ? -3.045 -2.641 22.391 1 66.56 131 GLN A N 1
ATOM 1075 C CA . GLN A 1 131 ? -3.303 -1.247 22.75 1 66.56 131 GLN A CA 1
ATOM 1076 C C . GLN A 1 131 ? -3.061 -1.002 24.234 1 66.56 131 GLN A C 1
ATOM 1078 O O . GLN A 1 131 ? -2.6 0.073 24.625 1 66.56 131 GLN A O 1
ATOM 1083 N N . GLY A 1 132 ? -3.469 -2.018 24.906 1 62.47 132 GLY A N 1
ATOM 1084 C CA . GLY A 1 132 ? -3.277 -1.922 26.344 1 62.47 132 GLY A CA 1
ATOM 1085 C C . GLY A 1 132 ? -1.817 -1.88 26.75 1 62.47 132 GLY A C 1
ATOM 1086 O O . GLY A 1 132 ? -1.466 -1.269 27.766 1 62.47 132 GLY A O 1
ATOM 1087 N N . PHE A 1 133 ? -1.021 -2.512 26 1 57.72 133 PHE A N 1
ATOM 1088 C CA . PHE A 1 133 ? 0.404 -2.547 26.312 1 57.72 133 PHE A CA 1
ATOM 1089 C C . PHE A 1 133 ? 1.062 -1.212 25.984 1 57.72 133 PHE A C 1
ATOM 1091 O O . PHE A 1 133 ? 2.051 -0.83 26.609 1 57.72 133 PHE A O 1
ATOM 1098 N N . PHE A 1 134 ? 0.615 -0.642 25.031 1 57.75 134 PHE A N 1
ATOM 1099 C CA . PHE A 1 134 ? 1.266 0.597 24.625 1 57.75 134 PHE A CA 1
ATOM 1100 C C . PHE A 1 134 ? 0.653 1.793 25.344 1 57.75 134 PHE A C 1
ATOM 1102 O O . PHE A 1 134 ? 1.084 2.93 25.156 1 57.75 134 PHE A O 1
ATOM 1109 N N . LYS A 1 135 ? -0.34 1.73 26.188 1 52.91 135 LYS A N 1
ATOM 1110 C CA . LYS A 1 135 ? -0.773 2.752 27.141 1 52.91 135 LYS A CA 1
ATOM 1111 C C . LYS A 1 135 ? 0.268 2.961 28.234 1 52.91 135 LYS A C 1
ATOM 1113 O O . LYS A 1 135 ? 0.878 2 28.703 1 52.91 135 LYS A O 1
ATOM 1118 N N . MET B 1 1 ? -13.562 20.969 10.641 1 76.38 1 MET B N 1
ATOM 1119 C CA . MET B 1 1 ? -14.125 20.922 9.297 1 76.38 1 MET B CA 1
ATOM 1120 C C . MET B 1 1 ? -13.156 20.266 8.32 1 76.38 1 MET B C 1
ATOM 1122 O O . MET B 1 1 ? -11.938 20.359 8.492 1 76.38 1 MET B O 1
ATOM 1126 N N . THR B 1 2 ? -13.609 19.359 7.375 1 90.56 2 THR B N 1
ATOM 1127 C CA . THR B 1 2 ? -12.781 18.672 6.387 1 90.56 2 THR B CA 1
ATOM 1128 C C . THR B 1 2 ? -12.375 19.625 5.266 1 90.56 2 THR B C 1
ATOM 1130 O O . THR B 1 2 ? -13.219 20.281 4.66 1 90.56 2 THR B O 1
ATOM 1133 N N . ARG B 1 3 ? -11.109 19.906 5.145 1 95.25 3 ARG B N 1
ATOM 1134 C CA . ARG B 1 3 ? -10.562 20.781 4.109 1 95.25 3 ARG B CA 1
ATOM 1135 C C . ARG B 1 3 ? -10.852 20.219 2.719 1 95.25 3 ARG B C 1
ATOM 1137 O O . ARG B 1 3 ? -10.758 19.016 2.492 1 95.25 3 ARG B O 1
ATOM 1144 N N . LEU B 1 4 ? -11.266 21.188 1.813 1 97.62 4 LEU B N 1
ATOM 1145 C CA . LEU B 1 4 ? -11.555 20.781 0.443 1 97.62 4 LEU B CA 1
ATOM 1146 C C . LEU B 1 4 ? -10.398 21.141 -0.484 1 97.62 4 LEU B C 1
ATOM 1148 O O . LEU B 1 4 ? -10.016 22.312 -0.59 1 97.62 4 LEU B O 1
ATOM 1152 N N . ILE B 1 5 ? -9.859 20.125 -1.102 1 98.25 5 ILE B N 1
ATOM 1153 C CA . ILE B 1 5 ? -8.812 20.281 -2.107 1 98.25 5 ILE B CA 1
ATOM 1154 C C . ILE B 1 5 ? -9.391 20.016 -3.496 1 98.25 5 ILE B C 1
ATOM 1156 O O . ILE B 1 5 ? -10.039 19 -3.729 1 98.25 5 ILE B O 1
ATOM 1160 N N . LYS B 1 6 ? -9.188 20.984 -4.348 1 98.12 6 LYS B N 1
ATOM 1161 C CA . LYS B 1 6 ? -9.594 20.797 -5.734 1 98.12 6 LYS B CA 1
ATOM 1162 C C . LYS B 1 6 ? -8.422 20.375 -6.602 1 98.12 6 LYS B C 1
ATOM 1164 O O . LYS B 1 6 ? -7.332 20.938 -6.512 1 98.12 6 LYS B O 1
ATOM 1169 N N . LYS B 1 7 ? -8.648 19.328 -7.316 1 97.56 7 LYS B N 1
ATOM 1170 C CA . LYS B 1 7 ? -7.641 18.859 -8.266 1 97.56 7 LYS B CA 1
ATOM 1171 C C . LYS B 1 7 ? -8.016 19.234 -9.695 1 97.56 7 LYS B C 1
ATOM 1173 O O . LYS B 1 7 ? -9.109 18.891 -10.164 1 97.56 7 LYS B O 1
ATOM 1178 N N . TYR B 1 8 ? -7.109 19.906 -10.383 1 96.62 8 TYR B N 1
ATOM 1179 C CA . TYR B 1 8 ? -7.395 20.406 -11.727 1 96.62 8 TYR B CA 1
ATOM 1180 C C . TYR B 1 8 ? -6.805 19.484 -12.781 1 96.62 8 TYR B C 1
ATOM 1182 O O . TYR B 1 8 ? -5.988 18.609 -12.477 1 96.62 8 TYR B O 1
ATOM 1190 N N . LYS B 1 9 ? -7.211 19.625 -14.008 1 92.19 9 LYS B N 1
ATOM 1191 C CA . LYS B 1 9 ? -6.801 18.781 -15.125 1 92.19 9 LYS B CA 1
ATOM 1192 C C . LYS B 1 9 ? -5.293 18.859 -15.336 1 92.19 9 LYS B C 1
ATOM 1194 O O . LYS B 1 9 ? -4.68 17.875 -15.773 1 92.19 9 LYS B O 1
ATOM 1199 N N . ASN B 1 10 ? -4.676 19.953 -14.969 1 91.75 10 ASN B N 1
ATOM 1200 C CA . ASN B 1 10 ? -3.234 20.094 -15.141 1 91.75 10 ASN B CA 1
ATOM 1201 C C . ASN B 1 10 ? -2.469 19.578 -13.922 1 91.75 10 ASN B C 1
ATOM 1203 O O . ASN B 1 10 ? -1.3 19.922 -13.734 1 91.75 10 ASN B O 1
ATOM 1207 N N . ARG B 1 11 ? -3.094 18.891 -13.125 1 88.5 11 ARG B N 1
ATOM 1208 C CA . ARG B 1 11 ? -2.549 18.156 -11.984 1 88.5 11 ARG B CA 1
ATOM 1209 C C . ARG B 1 11 ? -2.275 19.109 -10.82 1 88.5 11 ARG B C 1
ATOM 1211 O O . ARG B 1 11 ? -1.578 18.734 -9.867 1 88.5 11 ARG B O 1
ATOM 1218 N N . ARG B 1 12 ? -2.779 20.297 -10.977 1 94.12 12 ARG B N 1
ATOM 1219 C CA . ARG B 1 12 ? -2.604 21.25 -9.891 1 94.12 12 ARG B CA 1
ATOM 1220 C C . ARG B 1 12 ? -3.602 20.984 -8.766 1 94.12 12 ARG B C 1
ATOM 1222 O O . ARG B 1 12 ? -4.742 20.594 -9.023 1 94.12 12 ARG B O 1
ATOM 1229 N N . LEU B 1 13 ? -3.154 21.172 -7.566 1 97.44 13 LEU B N 1
ATOM 1230 C CA . LEU B 1 13 ? -3.979 21.031 -6.371 1 97.44 13 LEU B CA 1
ATOM 1231 C C . LEU B 1 13 ? -4.242 22.406 -5.742 1 97.44 13 LEU B C 1
ATOM 1233 O O . LEU B 1 13 ? -3.324 23.203 -5.59 1 97.44 13 LEU B O 1
ATOM 1237 N N . TYR B 1 14 ? -5.516 22.672 -5.488 1 98.06 14 TYR B N 1
ATOM 1238 C CA . TYR B 1 14 ? -5.918 23.953 -4.922 1 98.06 14 TYR B CA 1
ATOM 1239 C C . TYR B 1 14 ? -6.566 23.781 -3.555 1 98.06 14 TYR B C 1
ATOM 1241 O O . TYR B 1 14 ? -7.547 23.047 -3.42 1 98.06 14 TYR B O 1
ATOM 1249 N N . ASP B 1 15 ? -6.004 24.391 -2.566 1 97.88 15 ASP B N 1
ATOM 1250 C CA . ASP B 1 15 ? -6.578 24.391 -1.224 1 97.88 15 ASP B CA 1
ATOM 1251 C C . ASP B 1 15 ? -7.609 25.516 -1.072 1 97.88 15 ASP B C 1
ATOM 1253 O O . ASP B 1 15 ? -7.25 26.688 -0.989 1 97.88 15 ASP B O 1
ATOM 1257 N N . THR B 1 16 ? -8.836 25.141 -0.972 1 96.38 16 THR B N 1
ATOM 1258 C CA . THR B 1 16 ? -9.914 26.125 -0.975 1 96.38 16 THR B CA 1
ATOM 1259 C C . THR B 1 16 ? -9.914 26.922 0.321 1 96.38 16 THR B C 1
ATOM 1261 O O . THR B 1 16 ? -10.398 28.062 0.354 1 96.38 16 THR B O 1
ATOM 1264 N N . GLU B 1 17 ? -9.484 26.344 1.355 1 94.56 17 GLU B N 1
ATOM 1265 C CA . GLU B 1 17 ? -9.438 27.047 2.633 1 94.56 17 GLU B CA 1
ATOM 1266 C C . GLU B 1 17 ? -8.344 28.109 2.639 1 94.56 17 GLU B C 1
ATOM 1268 O O . GLU B 1 17 ? -8.547 29.219 3.133 1 94.56 17 GLU B O 1
ATOM 1273 N N . LYS B 1 18 ? -7.266 27.812 2.105 1 94.94 18 LYS B N 1
ATOM 1274 C CA . LYS B 1 18 ? -6.141 28.75 2.057 1 94.94 18 LYS B CA 1
ATOM 1275 C C . LYS B 1 18 ? -6.18 29.594 0.789 1 94.94 18 LYS B C 1
ATOM 1277 O O . LYS B 1 18 ? -5.391 30.531 0.634 1 94.94 18 LYS B O 1
ATOM 1282 N N . SER B 1 19 ? -7.008 29.281 -0.106 1 95.5 19 SER B N 1
ATOM 1283 C CA . SER B 1 19 ? -7.172 29.953 -1.387 1 95.5 19 SER B CA 1
ATOM 1284 C C . SER B 1 19 ? -5.848 30.031 -2.145 1 95.5 19 SER B C 1
ATOM 1286 O O . SER B 1 19 ? -5.449 31.109 -2.602 1 95.5 19 SER B O 1
ATOM 1288 N N . GLN B 1 20 ? -5.172 28.969 -2.199 1 97.44 20 GLN B N 1
ATOM 1289 C CA . GLN B 1 20 ? -3.906 28.922 -2.926 1 97.44 20 GLN B CA 1
ATOM 1290 C C . GLN B 1 20 ? -3.641 27.531 -3.482 1 97.44 20 GLN B C 1
ATOM 1292 O O . GLN B 1 20 ? -4.188 26.547 -2.984 1 97.44 20 GLN B O 1
ATOM 1297 N N . TYR B 1 21 ? -2.791 27.547 -4.465 1 97.31 21 TYR B N 1
ATOM 1298 C CA . TYR B 1 21 ? -2.293 26.281 -4.992 1 97.31 21 TYR B CA 1
ATOM 1299 C C . TYR B 1 21 ? -1.288 25.656 -4.039 1 97.31 21 TYR B C 1
ATOM 1301 O O . TYR B 1 21 ? -0.523 26.359 -3.377 1 97.31 21 TYR B O 1
ATOM 1309 N N . ILE B 1 22 ? -1.386 24.312 -4.004 1 96.62 22 ILE B N 1
ATOM 1310 C CA . ILE B 1 22 ? -0.449 23.594 -3.148 1 96.62 22 ILE B CA 1
ATOM 1311 C C . ILE B 1 22 ? 0.224 22.469 -3.945 1 96.62 22 ILE B C 1
ATOM 1313 O O . ILE B 1 22 ? -0.294 22.047 -4.977 1 96.62 22 ILE B O 1
ATOM 1317 N N . THR B 1 23 ? 1.374 22.031 -3.457 1 94.06 23 THR B N 1
ATOM 1318 C CA . THR B 1 23 ? 2.1 20.922 -4.074 1 94.06 23 THR B CA 1
ATOM 1319 C C . THR B 1 23 ? 1.693 19.594 -3.451 1 94.06 23 THR B C 1
ATOM 1321 O O . THR B 1 23 ? 0.997 19.562 -2.436 1 94.06 23 THR B O 1
ATOM 1324 N N . VAL B 1 24 ? 2.09 18.562 -4.16 1 92 24 VAL B N 1
ATOM 1325 C CA . VAL B 1 24 ? 1.873 17.219 -3.619 1 92 24 VAL B CA 1
ATOM 1326 C C . VAL B 1 24 ? 2.564 17.094 -2.264 1 92 24 VAL B C 1
ATOM 1328 O O . VAL B 1 24 ? 2.029 16.469 -1.343 1 92 24 VAL B O 1
ATOM 1331 N N . GLU B 1 25 ? 3.719 17.703 -2.168 1 90.94 25 GLU B N 1
ATOM 1332 C CA . GLU B 1 25 ? 4.477 17.688 -0.919 1 90.94 25 GLU B CA 1
ATOM 1333 C C . GLU B 1 25 ? 3.703 18.375 0.206 1 90.94 25 GLU B C 1
ATOM 1335 O O . GLU B 1 25 ? 3.715 17.906 1.347 1 90.94 25 GLU B O 1
ATOM 1340 N N . GLU B 1 26 ? 3.102 19.453 -0.087 1 93.94 26 GLU B N 1
ATOM 1341 C CA . GLU B 1 26 ? 2.293 20.156 0.904 1 93.94 26 GLU B CA 1
ATOM 1342 C C . GLU B 1 26 ? 1.09 19.312 1.331 1 93.94 26 GLU B C 1
ATOM 1344 O O . GLU B 1 26 ? 0.74 19.281 2.512 1 93.94 26 GLU B O 1
ATOM 1349 N N . LEU B 1 27 ? 0.453 18.625 0.357 1 95.56 27 LEU B N 1
ATOM 1350 C CA . LEU B 1 27 ? -0.67 17.766 0.685 1 95.56 27 LEU B CA 1
ATOM 1351 C C . LEU B 1 27 ? -0.219 16.594 1.561 1 95.56 27 LEU B C 1
ATOM 1353 O O . LEU B 1 27 ? -0.936 16.188 2.479 1 95.56 27 LEU B O 1
ATOM 1357 N N . GLN B 1 28 ? 0.968 16.094 1.241 1 92.94 28 GLN B N 1
ATOM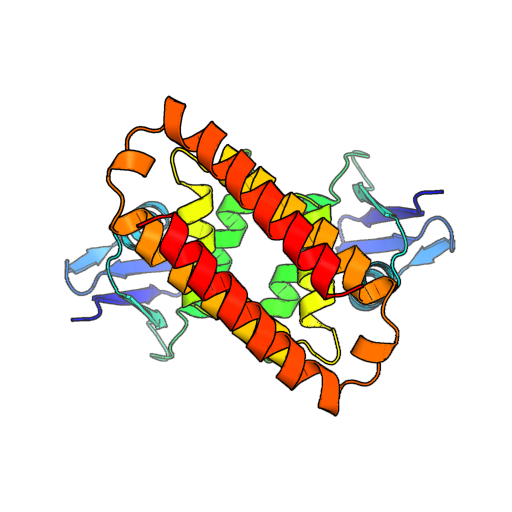 1358 C CA . GLN B 1 28 ? 1.555 15.047 2.08 1 92.94 28 GLN B CA 1
ATOM 1359 C C . GLN B 1 28 ? 1.726 15.531 3.518 1 92.94 28 GLN B C 1
ATOM 1361 O O . GLN B 1 28 ? 1.5 14.773 4.465 1 92.94 28 GLN B O 1
ATOM 1366 N N . ARG B 1 29 ? 2.105 16.75 3.707 1 92.56 29 ARG B N 1
ATOM 1367 C CA . ARG B 1 29 ? 2.264 17.328 5.039 1 92.56 29 ARG B CA 1
ATOM 1368 C C . ARG B 1 29 ? 0.927 17.391 5.77 1 92.56 29 ARG B C 1
ATOM 1370 O O . ARG B 1 29 ? 0.869 17.188 6.988 1 92.56 29 ARG B O 1
ATOM 1377 N N . TYR B 1 30 ? -0.154 17.672 4.953 1 94.88 30 TYR B N 1
ATOM 1378 C CA . TYR B 1 30 ? -1.479 17.656 5.562 1 94.88 30 TYR B CA 1
ATOM 1379 C C . TYR B 1 30 ? -1.781 16.297 6.168 1 94.88 30 TYR B C 1
ATOM 1381 O O . TYR B 1 30 ? -2.324 16.203 7.27 1 94.88 30 TYR B O 1
ATOM 1389 N N . ILE B 1 31 ? -1.452 15.25 5.461 1 93.62 31 ILE B N 1
ATOM 1390 C CA . ILE B 1 31 ? -1.705 13.883 5.906 1 93.62 31 ILE B CA 1
ATOM 1391 C C . ILE B 1 31 ? -0.938 13.609 7.195 1 93.62 31 ILE B C 1
ATOM 1393 O O . ILE B 1 31 ? -1.506 13.102 8.172 1 93.62 31 ILE B O 1
ATOM 1397 N N . ILE B 1 32 ? 0.332 13.984 7.223 1 88.88 32 ILE B N 1
ATOM 1398 C CA . ILE B 1 32 ? 1.223 13.734 8.352 1 88.88 32 ILE B CA 1
ATOM 1399 C C . ILE B 1 32 ? 0.745 14.523 9.57 1 88.88 32 ILE B C 1
ATOM 1401 O O . ILE B 1 32 ? 0.779 14.016 10.695 1 88.88 32 ILE B O 1
ATOM 1405 N N . ASP B 1 33 ? 0.244 15.758 9.32 1 90.69 33 ASP B N 1
ATOM 1406 C CA . ASP B 1 33 ? -0.183 16.641 10.398 1 90.69 33 ASP B CA 1
ATOM 1407 C C . ASP B 1 33 ? -1.595 16.297 10.867 1 90.69 33 ASP B C 1
ATOM 1409 O O . ASP B 1 33 ? -2.117 16.922 11.797 1 90.69 33 ASP B O 1
ATOM 1413 N N . GLY B 1 34 ? -2.193 15.375 10.172 1 89.25 34 GLY B N 1
ATOM 1414 C CA . GLY B 1 34 ? -3.51 14.922 10.586 1 89.25 34 GLY B CA 1
ATOM 1415 C C . GLY B 1 34 ? -4.625 15.867 10.18 1 89.25 34 GLY B C 1
ATOM 1416 O O . GLY B 1 34 ? -5.684 15.898 10.812 1 89.25 34 GLY B O 1
ATOM 1417 N N . ILE B 1 35 ? -4.352 16.656 9.18 1 92.88 35 ILE B N 1
ATOM 1418 C CA . ILE B 1 35 ? -5.375 17.578 8.688 1 92.88 35 ILE B CA 1
ATOM 1419 C C . ILE B 1 35 ? -6.363 16.812 7.805 1 92.88 35 ILE B C 1
ATOM 1421 O O . ILE B 1 35 ? -5.969 16.203 6.809 1 92.88 35 ILE B O 1
ATOM 1425 N N . ALA B 1 36 ? -7.59 16.859 8.195 1 93.81 36 ALA B N 1
ATOM 1426 C CA . ALA B 1 36 ? -8.625 16.172 7.418 1 93.81 36 ALA B CA 1
ATOM 1427 C C . ALA B 1 36 ? -8.914 16.922 6.121 1 93.81 36 ALA B C 1
ATOM 1429 O O . ALA B 1 36 ? -9.078 18.156 6.125 1 93.81 36 ALA B O 1
ATOM 1430 N N . PHE B 1 37 ? -8.93 16.141 5.035 1 97 37 PHE B N 1
ATOM 1431 C CA . PHE B 1 37 ? -9.258 16.766 3.764 1 97 37 PHE B CA 1
ATOM 1432 C C . PHE B 1 37 ? -9.969 15.789 2.836 1 97 37 PHE B C 1
ATOM 1434 O O . PHE B 1 37 ? -9.938 14.578 3.066 1 97 37 PHE B O 1
ATOM 1441 N N . ARG B 1 38 ? -10.578 16.406 1.886 1 97.06 38 ARG B N 1
ATOM 1442 C CA . ARG B 1 38 ? -11.156 15.68 0.753 1 97.06 38 ARG B CA 1
ATOM 1443 C C . ARG B 1 38 ? -10.703 16.297 -0.569 1 97.06 38 ARG B C 1
ATOM 1445 O O . ARG B 1 38 ? -10.477 17.5 -0.654 1 97.06 38 ARG B O 1
ATOM 1452 N N . VAL B 1 39 ? -10.578 15.445 -1.526 1 97.56 39 VAL B N 1
ATOM 1453 C CA . VAL B 1 39 ? -10.148 15.93 -2.832 1 97.56 39 VAL B CA 1
ATOM 1454 C C . VAL B 1 39 ? -11.273 15.758 -3.848 1 97.56 39 VAL B C 1
ATOM 1456 O O . VAL B 1 39 ? -11.891 14.695 -3.934 1 97.56 39 VAL B O 1
ATOM 1459 N N . GLU B 1 40 ? -11.5 16.844 -4.559 1 97.94 40 GLU B N 1
ATOM 1460 C CA . GLU B 1 40 ? -12.539 16.812 -5.59 1 97.94 40 GLU B CA 1
ATOM 1461 C C . GLU B 1 40 ? -11.969 17.203 -6.953 1 97.94 40 GLU B C 1
ATOM 1463 O O . GLU B 1 40 ? -11.125 18.094 -7.051 1 97.94 40 GLU B O 1
ATOM 1468 N N . ASP B 1 41 ? -12.477 16.469 -7.969 1 97.62 41 ASP B N 1
ATOM 1469 C CA . ASP B 1 41 ? -12.172 16.875 -9.336 1 97.62 41 ASP B CA 1
ATOM 1470 C C . ASP B 1 41 ? -12.758 18.234 -9.664 1 97.62 41 ASP B C 1
ATOM 1472 O O . ASP B 1 41 ? -13.953 18.469 -9.453 1 97.62 41 ASP B O 1
ATOM 1476 N N . SER B 1 42 ? -12 19.141 -10.188 1 96.25 42 SER B N 1
ATOM 1477 C CA . SER B 1 42 ? -12.422 20.516 -10.383 1 96.25 42 SER B CA 1
ATOM 1478 C C . SER B 1 42 ? -13.492 20.625 -11.469 1 96.25 42 SER B C 1
ATOM 1480 O O . SER B 1 42 ? -14.258 21.578 -11.492 1 96.25 42 SER B O 1
ATOM 1482 N N . VAL B 1 43 ? -13.547 19.656 -12.383 1 96.06 43 VAL B N 1
ATOM 1483 C CA . VAL B 1 43 ? -14.469 19.719 -13.508 1 96.06 43 VAL B CA 1
ATOM 1484 C C . VAL B 1 43 ? -15.781 19.016 -13.141 1 96.06 43 VAL B C 1
ATOM 1486 O O . VAL B 1 43 ? -16.859 19.594 -13.32 1 96.06 43 VAL B O 1
ATOM 1489 N N . THR B 1 44 ? -15.75 17.844 -12.547 1 96.56 44 THR B N 1
ATOM 1490 C CA . THR B 1 44 ? -16.938 17 -12.344 1 96.56 44 THR B CA 1
ATOM 1491 C C . THR B 1 44 ? -17.438 17.125 -10.914 1 96.56 44 THR B C 1
ATOM 1493 O O . THR B 1 44 ? -18.562 16.703 -10.602 1 96.56 44 THR B O 1
ATOM 1496 N N . ASN B 1 45 ? -16.594 17.547 -9.984 1 96.06 45 ASN B N 1
ATOM 1497 C CA . ASN B 1 45 ? -16.875 17.656 -8.562 1 96.06 45 ASN B CA 1
ATOM 1498 C C . ASN B 1 45 ? -16.969 16.281 -7.902 1 96.06 45 ASN B C 1
ATOM 1500 O O . ASN B 1 45 ? -17.516 16.156 -6.805 1 96.06 45 ASN B O 1
ATOM 1504 N N . ASN B 1 46 ? -16.531 15.281 -8.57 1 96.25 46 ASN B N 1
ATOM 1505 C CA . ASN B 1 46 ? -16.484 13.938 -7.996 1 96.25 46 ASN B CA 1
ATOM 1506 C C . ASN B 1 46 ? -15.383 13.805 -6.953 1 96.25 46 ASN B C 1
ATOM 1508 O O . ASN B 1 46 ? -14.305 14.391 -7.105 1 96.25 46 ASN B O 1
ATOM 1512 N N . ASP B 1 47 ? -15.672 13.008 -5.934 1 96.44 47 ASP B N 1
ATOM 1513 C CA . ASP B 1 47 ? -14.68 12.719 -4.902 1 96.44 47 ASP B CA 1
ATOM 1514 C C . ASP B 1 47 ? -13.586 11.797 -5.438 1 96.44 47 ASP B C 1
ATOM 1516 O O . ASP B 1 47 ? -13.852 10.648 -5.797 1 96.44 47 ASP B O 1
ATOM 1520 N N . ILE B 1 48 ? -12.359 12.336 -5.508 1 95.25 48 ILE B N 1
ATOM 1521 C CA . ILE B 1 48 ? -11.25 11.547 -6.02 1 95.25 48 ILE B CA 1
ATOM 1522 C C . ILE B 1 48 ? -10.156 11.438 -4.953 1 95.25 48 ILE B C 1
ATOM 1524 O O . ILE B 1 48 ? -8.969 11.406 -5.273 1 95.25 48 ILE B O 1
ATOM 1528 N N . THR B 1 49 ? -10.516 11.445 -3.688 1 96.12 49 THR B N 1
ATOM 1529 C CA . THR B 1 49 ? -9.578 11.406 -2.566 1 96.12 49 THR B CA 1
ATOM 1530 C C . THR B 1 49 ? -8.734 10.141 -2.619 1 96.12 49 THR B C 1
ATOM 1532 O O . THR B 1 49 ? -7.5 10.203 -2.568 1 96.12 49 THR B O 1
ATOM 1535 N N . ASN B 1 50 ? -9.352 9.023 -2.799 1 94.25 50 ASN B N 1
ATOM 1536 C CA . ASN B 1 50 ? -8.641 7.746 -2.809 1 94.25 50 ASN B CA 1
ATOM 1537 C C . ASN B 1 50 ? -7.621 7.68 -3.939 1 94.25 50 ASN B C 1
ATOM 1539 O O . ASN B 1 50 ? -6.473 7.293 -3.721 1 94.25 50 ASN B O 1
ATOM 1543 N N . ALA B 1 51 ? -8.125 8.141 -5.074 1 93.38 51 ALA B N 1
ATOM 1544 C CA . ALA B 1 51 ? -7.238 8.109 -6.234 1 93.38 51 ALA B CA 1
ATOM 1545 C C . ALA B 1 51 ? -6.031 9.023 -6.031 1 93.38 51 ALA B C 1
ATOM 1547 O O . ALA B 1 51 ? -4.91 8.672 -6.41 1 93.38 51 ALA B O 1
ATOM 1548 N N . THR B 1 52 ? -6.262 10.125 -5.441 1 95.31 52 THR B N 1
ATOM 1549 C CA . THR B 1 52 ? -5.191 11.086 -5.191 1 95.31 52 THR B CA 1
ATOM 1550 C C . THR B 1 52 ? -4.211 10.547 -4.152 1 95.31 52 THR B C 1
ATOM 1552 O O . THR B 1 52 ? -2.996 10.656 -4.324 1 95.31 52 THR B O 1
ATOM 1555 N N . LEU B 1 53 ? -4.73 9.953 -3.125 1 95.56 53 LEU B N 1
ATOM 1556 C CA . LEU B 1 53 ? -3.893 9.375 -2.086 1 95.56 53 LEU B CA 1
ATOM 1557 C C . LEU B 1 53 ? -3.049 8.234 -2.646 1 95.56 53 LEU B C 1
ATOM 1559 O O . LEU B 1 53 ? -1.879 8.086 -2.287 1 95.56 53 LEU B O 1
ATOM 1563 N N . LEU B 1 54 ? -3.666 7.445 -3.461 1 94.81 54 LEU B N 1
ATOM 1564 C CA . LEU B 1 54 ? -2.941 6.359 -4.109 1 94.81 54 LEU B CA 1
ATOM 1565 C C . LEU B 1 54 ? -1.79 6.898 -4.949 1 94.81 54 LEU B C 1
ATOM 1567 O O . LEU B 1 54 ? -0.68 6.363 -4.91 1 94.81 54 LEU B O 1
ATOM 1571 N N . GLN B 1 55 ? -2.102 7.949 -5.719 1 92.12 55 GLN B N 1
ATOM 1572 C CA . GLN B 1 55 ? -1.073 8.578 -6.539 1 92.12 55 GLN B CA 1
ATOM 1573 C C . GLN B 1 55 ? 0.086 9.078 -5.68 1 92.12 55 GLN B C 1
ATOM 1575 O O . GLN B 1 55 ? 1.252 8.883 -6.027 1 92.12 55 GLN B O 1
ATOM 1580 N N . ILE B 1 56 ? -0.198 9.695 -4.637 1 92.94 56 ILE B N 1
ATOM 1581 C CA . ILE B 1 56 ? 0.812 10.188 -3.705 1 92.94 56 ILE B CA 1
ATOM 1582 C C . ILE B 1 56 ? 1.626 9.016 -3.162 1 92.94 56 ILE B C 1
ATOM 1584 O O . ILE B 1 56 ? 2.859 9.062 -3.141 1 92.94 56 ILE B O 1
ATOM 1588 N N . PHE B 1 57 ? 0.997 8 -2.729 1 93.06 57 PHE B N 1
ATOM 1589 C CA . PHE B 1 57 ? 1.639 6.809 -2.188 1 93.06 57 PHE B CA 1
ATOM 1590 C C . PHE B 1 57 ? 2.604 6.203 -3.203 1 93.06 57 PHE B C 1
ATOM 1592 O O . PHE B 1 57 ? 3.736 5.859 -2.861 1 93.06 57 PHE B O 1
ATOM 1599 N N . VAL B 1 58 ? 2.154 6.141 -4.445 1 91.81 58 VAL B N 1
ATOM 1600 C CA . VAL B 1 58 ? 2.957 5.559 -5.516 1 91.81 58 VAL B CA 1
ATOM 1601 C C . VAL B 1 58 ? 4.211 6.402 -5.742 1 91.81 58 VAL B C 1
ATOM 1603 O O . VAL B 1 58 ? 5.309 5.863 -5.895 1 91.81 58 VAL B O 1
ATOM 1606 N N . GLU B 1 59 ? 4.066 7.621 -5.797 1 89 59 GLU B N 1
ATOM 1607 C CA . GLU B 1 59 ? 5.199 8.523 -6.012 1 89 59 GLU B CA 1
ATOM 1608 C C . GLU B 1 59 ? 6.23 8.383 -4.898 1 89 59 GLU B C 1
ATOM 1610 O O . GLU B 1 59 ? 7.438 8.383 -5.156 1 89 59 GLU B O 1
ATOM 1615 N N . MET B 1 60 ? 5.75 8.25 -3.768 1 88.25 60 MET B N 1
ATOM 1616 C CA . MET B 1 60 ? 6.641 8.062 -2.625 1 88.25 60 MET B CA 1
ATOM 1617 C C . MET B 1 60 ? 7.387 6.734 -2.732 1 88.25 60 MET B C 1
ATOM 1619 O O . MET B 1 60 ? 8.594 6.68 -2.516 1 88.25 60 MET B O 1
ATOM 1623 N N . GLU B 1 61 ? 6.629 5.746 -3.139 1 90.44 61 GLU B N 1
ATOM 1624 C CA . GLU B 1 61 ? 7.16 4.387 -3.166 1 90.44 61 GLU B CA 1
ATOM 1625 C C . GLU B 1 61 ? 8.102 4.184 -4.352 1 90.44 61 GLU B C 1
ATOM 1627 O O . GLU B 1 61 ? 8.883 3.229 -4.379 1 90.44 61 GLU B O 1
ATOM 1632 N N . SER B 1 62 ? 7.918 5 -5.332 1 87.19 62 SER B N 1
ATOM 1633 C CA . SER B 1 62 ? 8.766 4.887 -6.516 1 87.19 62 SER B CA 1
ATOM 1634 C C . SER B 1 62 ? 10.109 5.578 -6.305 1 87.19 62 SER B C 1
ATOM 1636 O O . SER B 1 62 ? 11.016 5.449 -7.125 1 87.19 62 SER B O 1
ATOM 1638 N N . GLY B 1 63 ? 10.203 6.277 -5.203 1 81.56 63 GLY B N 1
ATOM 1639 C CA . GLY B 1 63 ? 11.445 6.973 -4.914 1 81.56 63 GLY B CA 1
ATOM 1640 C C . GLY B 1 63 ? 12.469 6.105 -4.195 1 81.56 63 GLY B C 1
ATOM 1641 O O . GLY B 1 63 ? 12.359 4.879 -4.203 1 81.56 63 GLY B O 1
ATOM 1642 N N . ALA B 1 64 ? 13.477 6.758 -3.701 1 72.5 64 ALA B N 1
ATOM 1643 C CA . ALA B 1 64 ? 14.617 6.059 -3.109 1 72.5 64 ALA B CA 1
ATOM 1644 C C . ALA B 1 64 ? 14.227 5.391 -1.794 1 72.5 64 ALA B C 1
ATOM 1646 O O . ALA B 1 64 ? 14.781 4.355 -1.424 1 72.5 64 ALA B O 1
ATOM 1647 N N . SER B 1 65 ? 13.25 5.988 -1.148 1 75.69 65 SER B N 1
ATOM 1648 C CA . SER B 1 65 ? 12.844 5.43 0.138 1 75.69 65 SER B CA 1
ATOM 1649 C C . SER B 1 65 ? 11.641 4.512 -0.012 1 75.69 65 SER B C 1
ATOM 1651 O O . SER B 1 65 ? 10.516 4.98 -0.214 1 75.69 65 SER B O 1
ATOM 1653 N N . GLN B 1 66 ? 11.859 3.34 -0.538 1 86.94 66 GLN B N 1
ATOM 1654 C CA . GLN B 1 66 ? 10.82 2.326 -0.657 1 86.94 66 GLN B CA 1
ATOM 1655 C C . GLN B 1 66 ? 10.406 1.796 0.714 1 86.94 66 GLN B C 1
ATOM 1657 O O . GLN B 1 66 ? 11.195 1.141 1.395 1 86.94 66 GLN B O 1
ATOM 1662 N N . PHE B 1 67 ? 9.266 2.268 1.053 1 91.62 67 PHE B N 1
ATOM 1663 C CA . PHE B 1 67 ? 8.766 1.812 2.346 1 91.62 67 PHE B CA 1
ATOM 1664 C C . PHE B 1 67 ? 8.32 0.357 2.271 1 91.62 67 PHE B C 1
ATOM 1666 O O . PHE B 1 67 ? 8.641 -0.44 3.156 1 91.62 67 PHE B O 1
ATOM 1673 N N . LEU B 1 68 ? 7.652 -0.033 1.185 1 92.69 68 LEU B N 1
ATOM 1674 C CA . LEU B 1 68 ? 7.188 -1.404 1.014 1 92.69 68 LEU B CA 1
ATOM 1675 C C . LEU B 1 68 ? 8.164 -2.207 0.16 1 92.69 68 LEU B C 1
ATOM 1677 O O . LEU B 1 68 ? 8.508 -1.799 -0.953 1 92.69 68 LEU B O 1
ATOM 1681 N N . SER B 1 69 ? 8.539 -3.311 0.706 1 91.81 69 SER B N 1
ATOM 1682 C CA . SER B 1 69 ? 9.398 -4.223 -0.047 1 91.81 69 SER B CA 1
ATOM 1683 C C . SER B 1 69 ? 8.594 -4.996 -1.091 1 91.81 69 SER B C 1
ATOM 1685 O O . SER B 1 69 ? 7.363 -4.988 -1.066 1 91.81 69 SER B O 1
ATOM 1687 N N . ALA B 1 70 ? 9.289 -5.668 -1.987 1 92 70 ALA B N 1
ATOM 1688 C CA . ALA B 1 70 ? 8.625 -6.504 -2.986 1 92 70 ALA B CA 1
ATOM 1689 C C . ALA B 1 70 ? 7.742 -7.555 -2.322 1 92 70 ALA B C 1
ATOM 1691 O O . ALA B 1 70 ? 6.609 -7.785 -2.756 1 92 70 ALA B O 1
ATOM 1692 N N . ASP B 1 71 ? 8.25 -8.102 -1.293 1 92.31 71 ASP B N 1
ATOM 1693 C CA . ASP B 1 71 ? 7.508 -9.141 -0.585 1 92.31 71 ASP B CA 1
ATOM 1694 C C . ASP B 1 71 ? 6.242 -8.578 0.054 1 92.31 71 ASP B C 1
ATOM 1696 O O . ASP B 1 71 ? 5.191 -9.227 0.043 1 92.31 71 ASP B O 1
ATOM 1700 N N . MET B 1 72 ? 6.352 -7.418 0.605 1 93.19 72 MET B N 1
ATOM 1701 C CA . MET B 1 72 ? 5.191 -6.77 1.207 1 93.19 72 MET B CA 1
ATOM 1702 C C . MET B 1 72 ? 4.133 -6.457 0.153 1 93.19 72 MET B C 1
ATOM 1704 O O . MET B 1 72 ? 2.941 -6.652 0.386 1 93.19 72 MET B O 1
ATOM 1708 N N . LEU B 1 73 ? 4.578 -5.992 -0.969 1 94.69 73 LEU B N 1
ATOM 1709 C CA . LEU B 1 73 ? 3.654 -5.695 -2.057 1 94.69 73 LEU B CA 1
ATOM 1710 C C . LEU B 1 73 ? 2.955 -6.965 -2.537 1 94.69 73 LEU B C 1
ATOM 1712 O O . LEU B 1 73 ? 1.745 -6.961 -2.771 1 94.69 73 LEU B O 1
ATOM 1716 N N . LYS B 1 74 ? 3.693 -8.039 -2.693 1 94 74 LYS B N 1
ATOM 1717 C CA . LYS B 1 74 ? 3.107 -9.32 -3.074 1 94 74 LYS B CA 1
ATOM 1718 C C . LYS B 1 74 ? 2.027 -9.75 -2.084 1 94 74 LYS B C 1
ATOM 1720 O O . LYS B 1 74 ? 0.95 -10.195 -2.486 1 94 74 LYS B O 1
ATOM 1725 N N . GLN B 1 75 ? 2.311 -9.539 -0.854 1 91.38 75 GLN B N 1
ATOM 1726 C CA . GLN B 1 75 ? 1.358 -9.938 0.178 1 91.38 75 GLN B CA 1
ATOM 1727 C C . GLN B 1 75 ? 0.084 -9.102 0.101 1 91.38 75 GLN B C 1
ATOM 1729 O O . GLN B 1 75 ? -1.019 -9.625 0.28 1 91.38 75 GLN B O 1
ATOM 1734 N N . LEU B 1 76 ? 0.257 -7.875 -0.056 1 93.19 76 LEU B N 1
ATOM 1735 C CA . LEU B 1 76 ? -0.904 -7.004 -0.188 1 93.19 76 LEU B CA 1
ATOM 1736 C C . LEU B 1 76 ? -1.77 -7.422 -1.371 1 93.19 76 LEU B C 1
ATOM 1738 O O . LEU B 1 76 ? -2.998 -7.422 -1.278 1 93.19 76 LEU B O 1
ATOM 1742 N N . ILE B 1 77 ? -1.137 -7.75 -2.457 1 92.88 77 ILE B N 1
ATOM 1743 C CA . ILE B 1 77 ? -1.85 -8.188 -3.65 1 92.88 77 ILE B CA 1
ATOM 1744 C C . ILE B 1 77 ? -2.588 -9.492 -3.357 1 92.88 77 ILE B C 1
ATOM 1746 O O . ILE B 1 77 ? -3.746 -9.664 -3.75 1 92.88 77 ILE B O 1
ATOM 1750 N N . VAL B 1 78 ? -1.979 -10.391 -2.627 1 91.19 78 VAL B N 1
ATOM 1751 C CA . VAL B 1 78 ? -2.58 -11.672 -2.268 1 91.19 78 VAL B CA 1
ATOM 1752 C C . VAL B 1 78 ? -3.793 -11.438 -1.37 1 91.19 78 VAL B C 1
ATOM 1754 O O . VAL B 1 78 ? -4.855 -12.023 -1.591 1 91.19 78 VAL B O 1
ATOM 1757 N N . LEU B 1 79 ? -3.58 -10.609 -0.4 1 89 79 LEU B N 1
ATOM 1758 C CA . LEU B 1 79 ? -4.672 -10.328 0.524 1 89 79 LEU B CA 1
ATOM 1759 C C . LEU B 1 79 ? -5.871 -9.734 -0.212 1 89 79 LEU B C 1
ATOM 1761 O O . LEU B 1 79 ? -7.016 -10.078 0.083 1 89 79 LEU B O 1
ATOM 1765 N N . ALA B 1 80 ? -5.586 -8.883 -1.161 1 89.44 80 ALA B N 1
ATOM 1766 C CA . ALA B 1 80 ? -6.641 -8.195 -1.907 1 89.44 80 ALA B CA 1
ATOM 1767 C C . ALA B 1 80 ? -7.441 -9.18 -2.756 1 89.44 80 ALA B C 1
ATOM 1769 O O . ALA B 1 80 ? -8.617 -8.945 -3.053 1 89.44 80 ALA B O 1
ATOM 1770 N N . ASN B 1 81 ? -6.84 -10.281 -3.082 1 87.38 81 ASN B N 1
ATOM 1771 C CA . ASN B 1 81 ? -7.477 -11.234 -3.986 1 87.38 81 ASN B CA 1
ATOM 1772 C C . ASN B 1 81 ? -7.949 -12.477 -3.242 1 87.38 81 ASN B C 1
ATOM 1774 O O . ASN B 1 81 ? -8.484 -13.406 -3.852 1 87.38 81 ASN B O 1
ATOM 1778 N N . HIS B 1 82 ? -7.734 -12.523 -2.016 1 83.75 82 HIS B N 1
ATOM 1779 C CA . HIS B 1 82 ? -8.109 -13.68 -1.204 1 83.75 82 HIS B CA 1
ATOM 1780 C C . HIS B 1 82 ? -9.609 -13.719 -0.961 1 83.75 82 HIS B C 1
ATOM 1782 O O . HIS B 1 82 ? -10.266 -12.68 -0.901 1 83.75 82 HIS B O 1
ATOM 1788 N N . PRO B 1 83 ? -10.156 -14.906 -0.901 1 83 83 PRO B N 1
ATOM 1789 C CA . PRO B 1 83 ? -11.594 -15.023 -0.631 1 83 83 PRO B CA 1
ATOM 1790 C C . PRO B 1 83 ? -12.016 -14.305 0.647 1 83 83 PRO B C 1
ATOM 1792 O O . PRO B 1 83 ? -13.148 -13.836 0.75 1 83 83 PRO B O 1
ATOM 1795 N N . MET B 1 84 ? -11.125 -14.117 1.547 1 82.44 84 MET B N 1
ATOM 1796 C CA . MET B 1 84 ? -11.406 -13.438 2.807 1 82.44 84 MET B CA 1
ATOM 1797 C C . MET B 1 84 ? -10.938 -11.984 2.76 1 82.44 84 MET B C 1
ATOM 1799 O O . MET B 1 84 ? -10.641 -11.391 3.799 1 82.44 84 MET B O 1
ATOM 1803 N N . SER B 1 85 ? -10.789 -11.43 1.62 1 86.06 85 SER B N 1
ATOM 1804 C CA . SER B 1 85 ? -10.234 -10.094 1.424 1 86.06 85 SER B CA 1
ATOM 1805 C C . SER B 1 85 ? -10.977 -9.055 2.256 1 86.06 85 SER B C 1
ATOM 1807 O O . SER B 1 85 ? -10.367 -8.156 2.834 1 86.06 85 SER B O 1
ATOM 1809 N N . GLN B 1 86 ? -12.289 -9.25 2.385 1 85.75 86 GLN B N 1
ATOM 1810 C CA . GLN B 1 86 ? -13.086 -8.297 3.152 1 85.75 86 GLN B CA 1
ATOM 1811 C C . GLN B 1 86 ? -12.742 -8.367 4.637 1 85.75 86 GLN B C 1
ATOM 1813 O O . GLN B 1 86 ? -12.641 -7.336 5.305 1 85.75 86 GLN B O 1
ATOM 1818 N N . SER B 1 87 ? -12.609 -9.555 5.117 1 83.12 87 SER B N 1
ATOM 1819 C CA . SER B 1 87 ? -12.227 -9.734 6.516 1 83.12 87 SER B CA 1
ATOM 1820 C C . SER B 1 87 ? -10.836 -9.172 6.785 1 83.12 87 SER B C 1
ATOM 1822 O O . SER B 1 87 ? -10.602 -8.547 7.82 1 83.12 87 SER B O 1
ATOM 1824 N N . PHE B 1 88 ? -9.984 -9.375 5.875 1 84.69 88 PHE B N 1
ATOM 1825 C CA . PHE B 1 88 ? -8.625 -8.859 6.008 1 84.69 88 PHE B CA 1
ATOM 1826 C C . PHE B 1 88 ? -8.617 -7.336 5.984 1 84.69 88 PHE B C 1
ATOM 1828 O O . PHE B 1 88 ? -7.871 -6.703 6.734 1 84.69 88 PHE B O 1
ATOM 1835 N N . LYS B 1 89 ? -9.391 -6.848 5.133 1 88.25 89 LYS B N 1
ATOM 1836 C CA . LYS B 1 89 ? -9.523 -5.398 5.043 1 88.25 89 LYS B CA 1
ATOM 1837 C C . LYS B 1 89 ? -9.945 -4.801 6.383 1 88.25 89 LYS B C 1
ATOM 1839 O O . LYS B 1 89 ? -9.328 -3.844 6.863 1 88.25 89 LYS B O 1
ATOM 1844 N N . LYS B 1 90 ? -10.945 -5.375 6.941 1 86.19 90 LYS B N 1
ATOM 1845 C CA . LYS B 1 90 ? -11.453 -4.902 8.227 1 86.19 90 LYS B CA 1
ATOM 1846 C C . LYS B 1 90 ? -10.375 -4.992 9.305 1 86.19 90 LYS B C 1
ATOM 1848 O O . LYS B 1 90 ? -10.227 -4.078 10.117 1 86.19 90 LYS B O 1
ATOM 1853 N N . MET B 1 91 ? -9.719 -6.039 9.297 1 82.56 91 MET B N 1
ATOM 1854 C CA . MET B 1 91 ? -8.641 -6.234 10.258 1 82.56 91 MET B CA 1
ATOM 1855 C C . MET B 1 91 ? -7.547 -5.184 10.078 1 82.56 91 MET B C 1
ATOM 1857 O O . MET B 1 91 ? -7.086 -4.586 11.047 1 82.56 91 MET B O 1
ATOM 1861 N N . LEU B 1 92 ? -7.141 -4.988 8.938 1 87.62 92 LEU B N 1
ATOM 1862 C CA . LEU B 1 92 ? -6.102 -4.012 8.641 1 87.62 92 LEU B CA 1
ATOM 1863 C C . LEU B 1 92 ? -6.547 -2.605 9.039 1 87.62 92 LEU B C 1
ATOM 1865 O O . LEU B 1 92 ? -5.762 -1.834 9.594 1 87.62 92 LEU B O 1
ATOM 1869 N N . GLU B 1 93 ? -7.73 -2.35 8.766 1 88.12 93 GLU B N 1
ATOM 1870 C CA . GLU B 1 93 ? -8.281 -1.061 9.164 1 88.12 93 GLU B CA 1
ATOM 1871 C C . GLU B 1 93 ? -8.195 -0.873 10.68 1 88.12 93 GLU B C 1
ATOM 1873 O O . GLU B 1 93 ? -7.812 0.197 11.156 1 88.12 93 GLU B O 1
ATOM 1878 N N . GLN B 1 94 ? -8.57 -1.882 11.312 1 83.69 94 GLN B N 1
ATOM 1879 C CA . GLN B 1 94 ? -8.531 -1.813 12.766 1 83.69 94 GLN B CA 1
ATOM 1880 C C . GLN B 1 94 ? -7.098 -1.668 13.273 1 83.69 94 GLN B C 1
ATOM 1882 O O . GLN B 1 94 ? -6.844 -0.944 14.242 1 83.69 94 GLN B O 1
ATOM 1887 N N . LEU B 1 95 ? -6.227 -2.363 12.68 1 82.75 95 LEU B N 1
ATOM 1888 C CA . LEU B 1 95 ? -4.812 -2.27 13.031 1 82.75 95 LEU B CA 1
ATOM 1889 C C . LEU B 1 95 ? -4.301 -0.843 12.852 1 82.75 95 LEU B C 1
ATOM 1891 O O . LEU B 1 95 ? -3.646 -0.297 13.742 1 82.75 95 LEU B O 1
ATOM 1895 N N . PHE B 1 96 ? -4.656 -0.232 11.789 1 86.56 96 PHE B N 1
ATOM 1896 C CA . PHE B 1 96 ? -4.18 1.112 11.492 1 86.56 96 PHE B CA 1
ATOM 1897 C C . PHE B 1 96 ? -4.773 2.127 12.461 1 86.56 96 PHE B C 1
ATOM 1899 O O . PHE B 1 96 ? -4.094 3.062 12.883 1 86.56 96 PHE B O 1
ATOM 1906 N N . VAL B 1 97 ? -6 1.92 12.773 1 83.56 97 VAL B N 1
ATOM 1907 C CA . VAL B 1 97 ? -6.648 2.818 13.719 1 83.56 97 VAL B CA 1
ATOM 1908 C C . VAL B 1 97 ? -5.953 2.73 15.078 1 83.56 97 VAL B C 1
ATOM 1910 O O . VAL B 1 97 ? -5.688 3.754 15.711 1 83.56 97 VAL B O 1
ATOM 1913 N N . THR B 1 98 ? -5.711 1.555 15.516 1 80.19 98 THR B N 1
ATOM 1914 C CA . THR B 1 98 ? -5.055 1.336 16.797 1 80.19 98 THR B CA 1
ATOM 1915 C C . THR B 1 98 ? -3.648 1.926 16.797 1 80.19 98 THR B C 1
ATOM 1917 O O . THR B 1 98 ? -3.234 2.559 17.781 1 80.19 98 THR B O 1
ATOM 1920 N N . MET B 1 99 ? -2.961 1.739 15.734 1 79.62 99 MET B N 1
ATOM 1921 C CA . MET B 1 99 ? -1.613 2.287 15.594 1 79.62 99 MET B CA 1
ATOM 1922 C C . MET B 1 99 ? -1.641 3.812 15.633 1 79.62 99 MET B C 1
ATOM 1924 O O . MET B 1 99 ? -0.789 4.438 16.266 1 79.62 99 MET B O 1
ATOM 1928 N N . GLU B 1 100 ? -2.518 4.316 14.961 1 79.06 100 GLU B N 1
ATOM 1929 C CA . GLU B 1 100 ? -2.664 5.766 14.938 1 79.06 100 GLU B CA 1
ATOM 1930 C C . GLU B 1 100 ? -2.844 6.328 16.344 1 79.06 100 GLU B C 1
ATOM 1932 O O . GLU B 1 100 ? -2.211 7.32 16.703 1 79.06 100 GLU B O 1
ATOM 1937 N N . LYS B 1 101 ? -3.703 5.719 17.125 1 76.69 101 LYS B N 1
ATOM 1938 C CA . LYS B 1 101 ? -3.988 6.16 18.5 1 76.69 101 LYS B CA 1
ATOM 1939 C C . LYS B 1 101 ? -2.75 6.043 19.375 1 76.69 101 LYS B C 1
ATOM 1941 O O . LYS B 1 101 ? -2.512 6.895 20.234 1 76.69 101 LYS B O 1
ATOM 1946 N N . SER B 1 102 ? -2.047 5.055 19.141 1 71.06 102 SER B N 1
ATOM 1947 C CA . SER B 1 102 ? -0.84 4.82 19.922 1 71.06 102 SER B CA 1
ATOM 1948 C C . SER B 1 102 ? 0.248 5.832 19.578 1 71.06 102 SER B C 1
ATOM 1950 O O . SER B 1 102 ? 0.98 6.289 20.469 1 71.06 102 SER B O 1
ATOM 1952 N N . LEU B 1 103 ? 0.374 6.133 18.359 1 71.31 103 LEU B N 1
ATOM 1953 C CA . LEU B 1 103 ? 1.395 7.066 17.906 1 71.31 103 LEU B CA 1
ATOM 1954 C C . LEU B 1 103 ? 1.059 8.492 18.312 1 71.31 103 LEU B C 1
ATOM 1956 O O . LEU B 1 103 ? 1.955 9.281 18.641 1 71.31 103 LEU B O 1
ATOM 1960 N N . GLN B 1 104 ? -0.161 8.805 18.312 1 69.44 104 GLN B N 1
ATOM 1961 C CA . GLN B 1 104 ? -0.572 10.148 18.703 1 69.44 104 GLN B CA 1
ATOM 1962 C C . GLN B 1 104 ? -0.508 10.32 20.219 1 69.44 104 GLN B C 1
ATOM 1964 O O . GLN B 1 104 ? -0.237 11.414 20.719 1 69.44 104 GLN B O 1
ATOM 1969 N N . GLY B 1 105 ? -0.917 9.344 20.984 1 59.91 105 GLY B N 1
ATOM 1970 C CA . GLY B 1 105 ? -1.046 9.453 22.422 1 59.91 105 GLY B CA 1
ATOM 1971 C C . GLY B 1 105 ? 0.254 9.195 23.156 1 59.91 105 GLY B C 1
ATOM 1972 O O . GLY B 1 105 ? 0.387 9.539 24.344 1 59.91 105 GLY B O 1
ATOM 1973 N N . ASN B 1 106 ? 1.144 8.367 22.719 1 54.62 106 ASN B N 1
ATOM 1974 C CA . ASN B 1 106 ? 2.268 7.973 23.562 1 54.62 106 ASN B CA 1
ATOM 1975 C C . ASN B 1 106 ? 3.52 8.789 23.25 1 54.62 106 ASN B C 1
ATOM 1977 O O . ASN B 1 106 ? 4.113 8.633 22.172 1 54.62 106 ASN B O 1
ATOM 1981 N N . PRO B 1 107 ? 3.756 9.727 24.156 1 48.31 107 PRO B N 1
ATOM 1982 C CA . PRO B 1 107 ? 4.988 10.523 24.156 1 48.31 107 PRO B CA 1
ATOM 1983 C C . PRO B 1 107 ? 6.242 9.664 24.016 1 48.31 107 PRO B C 1
ATOM 1985 O O . PRO B 1 107 ? 7.27 10.141 23.531 1 48.31 107 PRO B O 1
ATOM 1988 N N . TYR B 1 108 ? 6.211 8.609 24.672 1 49.22 108 TYR B N 1
ATOM 1989 C CA . TYR B 1 108 ? 7.391 7.75 24.703 1 49.22 108 TYR B CA 1
ATOM 1990 C C . TYR B 1 108 ? 7.754 7.277 23.297 1 49.22 108 TYR B C 1
ATOM 1992 O O . TYR B 1 108 ? 8.93 7.047 23 1 49.22 108 TYR B O 1
ATOM 2000 N N . LEU B 1 109 ? 6.879 7 22.531 1 54.31 109 LEU B N 1
ATOM 2001 C CA . LEU B 1 109 ? 7.223 6.703 21.141 1 54.31 109 LEU B CA 1
ATOM 2002 C C . LEU B 1 109 ? 7.797 7.938 20.453 1 54.31 109 LEU B C 1
ATOM 2004 O O . LEU B 1 109 ? 8.367 7.832 19.359 1 54.31 109 LEU B O 1
ATOM 2008 N N . SER B 1 110 ? 7.621 9.078 21.078 1 51.16 110 SER B N 1
ATOM 2009 C CA . SER B 1 110 ? 8.289 10.305 20.672 1 51.16 110 SER B CA 1
ATOM 2010 C C . SER B 1 110 ? 9.781 10.266 21.016 1 51.16 110 SER B C 1
ATOM 2012 O O . SER B 1 110 ? 10.578 10.992 20.422 1 51.16 110 SER B O 1
ATOM 2014 N N . ASP B 1 111 ? 10.109 9.586 22.062 1 52.03 111 ASP B N 1
ATOM 2015 C CA . ASP B 1 111 ? 11.539 9.461 22.328 1 52.03 111 ASP B CA 1
ATOM 2016 C C . ASP B 1 111 ? 12.148 8.297 21.547 1 52.03 111 ASP B C 1
ATOM 2018 O O . ASP B 1 111 ? 12.109 7.152 22 1 52.03 111 ASP B O 1
ATOM 2022 N N . TYR B 1 112 ? 12.43 8.445 20.281 1 53.72 112 TYR B N 1
ATOM 2023 C CA . TYR B 1 112 ? 12.602 7.617 19.094 1 53.72 112 TYR B CA 1
ATOM 2024 C C . TYR B 1 112 ? 13.516 6.434 19.375 1 53.72 112 TYR B C 1
ATOM 2026 O O . TYR B 1 112 ? 13.305 5.336 18.859 1 53.72 112 TYR B O 1
ATOM 2034 N N . LYS B 1 113 ? 14.664 6.652 20.031 1 53.38 113 LYS B N 1
ATOM 2035 C CA . LYS B 1 113 ? 15.766 5.699 20.125 1 53.38 113 LYS B CA 1
ATOM 2036 C C . LYS B 1 113 ? 15.398 4.52 21.016 1 53.38 113 LYS B C 1
ATOM 2038 O O . LYS B 1 113 ? 15.617 3.361 20.656 1 53.38 113 LYS B O 1
ATOM 2043 N N . THR B 1 114 ? 15.031 4.789 22.141 1 53.97 114 THR B N 1
ATOM 2044 C CA . THR B 1 114 ? 14.844 3.76 23.156 1 53.97 114 THR B CA 1
ATOM 2045 C C . THR B 1 114 ? 13.555 2.984 22.906 1 53.97 114 THR B C 1
ATOM 2047 O O . THR B 1 114 ? 13.516 1.763 23.062 1 53.97 114 THR B O 1
ATOM 2050 N N . THR B 1 115 ? 12.586 3.615 22.328 1 58.31 115 THR B N 1
ATOM 2051 C CA . THR B 1 115 ? 11.234 3.088 22.219 1 58.31 115 THR B CA 1
ATOM 2052 C C . THR B 1 115 ? 11.109 2.182 21 1 58.31 115 THR B C 1
ATOM 2054 O O . THR B 1 115 ? 10.352 1.21 21.016 1 58.31 115 THR B O 1
ATOM 2057 N N . SER B 1 116 ? 11.992 2.34 20.125 1 61.19 116 SER B N 1
ATOM 2058 C CA . SER B 1 116 ? 11.898 1.533 18.922 1 61.19 116 SER B CA 1
ATOM 2059 C C . SER B 1 116 ? 12.188 0.064 19.203 1 61.19 116 SER B C 1
ATOM 2061 O O . SER B 1 116 ? 11.484 -0.822 18.719 1 61.19 116 SER B O 1
ATOM 2063 N N . ASP B 1 117 ? 13.227 -0.046 20.031 1 62.62 117 ASP B N 1
ATOM 2064 C CA . ASP B 1 117 ? 13.641 -1.419 20.297 1 62.62 117 ASP B CA 1
ATOM 2065 C C . ASP B 1 117 ? 12.594 -2.15 21.141 1 62.62 117 ASP B C 1
ATOM 2067 O O . ASP B 1 117 ? 12.297 -3.318 20.875 1 62.62 117 ASP B O 1
ATOM 2071 N N . LEU B 1 118 ? 12.047 -1.409 22.094 1 62.78 118 LEU B N 1
ATOM 2072 C CA . LEU B 1 118 ? 11.039 -2.025 22.953 1 62.78 118 LEU B CA 1
ATOM 2073 C C . LEU B 1 118 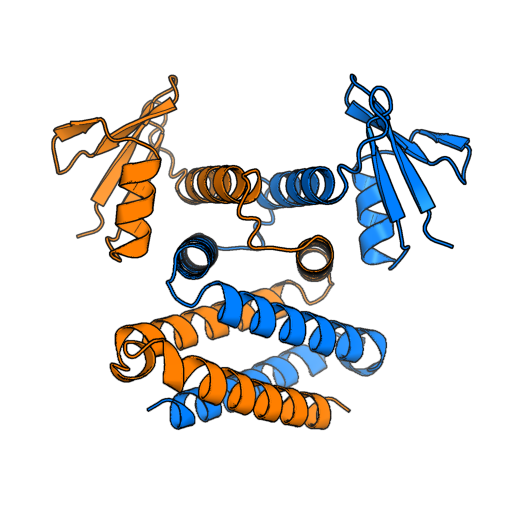? 9.781 -2.355 22.156 1 62.78 118 LEU B C 1
ATOM 2075 O O . LEU B 1 118 ? 9.203 -3.434 22.328 1 62.78 118 LEU B O 1
ATOM 2079 N N . TRP B 1 119 ? 9.492 -1.5 21.297 1 64 119 TRP B N 1
ATOM 2080 C CA . TRP B 1 119 ? 8.305 -1.69 20.469 1 64 119 TRP B CA 1
ATOM 2081 C C . TRP B 1 119 ? 8.469 -2.896 19.562 1 64 119 TRP B C 1
ATOM 2083 O O . TRP B 1 119 ? 7.57 -3.729 19.453 1 64 119 TRP B O 1
ATOM 2093 N N . SER B 1 120 ? 9.594 -2.992 19 1 67.94 120 SER B N 1
ATOM 2094 C CA . SER B 1 120 ? 9.875 -4.109 18.109 1 67.94 120 SER B CA 1
ATOM 2095 C C . SER B 1 120 ? 9.805 -5.441 18.844 1 67.94 120 SER B C 1
ATOM 2097 O O . SER B 1 120 ? 9.25 -6.418 18.328 1 67.94 120 SER B O 1
ATOM 2099 N N . GLN B 1 121 ? 10.352 -5.383 20.016 1 69.31 121 GLN B N 1
ATOM 2100 C CA . GLN B 1 121 ? 10.359 -6.609 20.812 1 69.31 121 GLN B CA 1
ATOM 2101 C C . GLN B 1 121 ? 8.945 -7 21.234 1 69.31 121 GLN B C 1
ATOM 2103 O O . GLN B 1 121 ? 8.57 -8.172 21.172 1 69.31 121 GLN B O 1
ATOM 2108 N N . GLN B 1 122 ? 8.234 -6.062 21.625 1 67.44 122 GLN B N 1
ATOM 2109 C CA . GLN B 1 122 ? 6.867 -6.324 22.078 1 67.44 122 GLN B CA 1
ATOM 2110 C C . GLN B 1 122 ? 6 -6.809 20.922 1 67.44 122 GLN B C 1
ATOM 2112 O O . GLN B 1 122 ? 5.215 -7.75 21.078 1 67.44 122 GLN B O 1
ATOM 2117 N N . MET B 1 123 ? 6.176 -6.242 19.875 1 70.56 123 MET B N 1
ATOM 2118 C CA . MET B 1 123 ? 5.398 -6.633 18.703 1 70.56 123 MET B CA 1
ATOM 2119 C C . MET B 1 123 ? 5.734 -8.055 18.266 1 70.56 123 MET B C 1
ATOM 2121 O O . MET B 1 123 ? 4.844 -8.836 17.938 1 70.56 123 MET B O 1
ATOM 2125 N N . GLN B 1 124 ? 7.02 -8.305 18.328 1 71.12 124 GLN B N 1
ATOM 2126 C CA . GLN B 1 124 ? 7.441 -9.656 17.984 1 71.12 124 GLN B CA 1
ATOM 2127 C C . GLN B 1 124 ? 6.793 -10.688 18.906 1 71.12 124 GLN B C 1
ATOM 2129 O O . GLN B 1 124 ? 6.375 -11.758 18.453 1 71.12 124 GLN B O 1
ATOM 2134 N N . GLN B 1 125 ? 6.77 -10.328 20.125 1 70.44 125 GLN B N 1
ATOM 2135 C CA . GLN B 1 125 ? 6.168 -11.242 21.094 1 70.44 125 GLN B CA 1
ATOM 2136 C C . GLN B 1 125 ? 4.676 -11.414 20.828 1 70.44 125 GLN B C 1
ATOM 2138 O O . GLN B 1 125 ? 4.152 -12.523 20.906 1 70.44 125 GLN B O 1
ATOM 2143 N N . LEU B 1 126 ? 4.082 -10.359 20.5 1 69.38 126 LEU B N 1
ATOM 2144 C CA . LEU B 1 126 ? 2.65 -10.406 20.219 1 69.38 126 LEU B CA 1
ATOM 2145 C C . LEU B 1 126 ? 2.369 -11.211 18.953 1 69.38 126 LEU B C 1
ATOM 2147 O O . LEU B 1 126 ? 1.438 -12.016 18.922 1 69.38 126 LEU B O 1
ATOM 2151 N N . LEU B 1 127 ? 3.205 -10.961 18.016 1 69.81 127 LEU B N 1
ATOM 2152 C CA . LEU B 1 127 ? 3.043 -11.688 16.75 1 69.81 127 LEU B CA 1
ATOM 2153 C C . LEU B 1 127 ? 3.254 -13.18 16.953 1 69.81 127 LEU B C 1
ATOM 2155 O O . LEU B 1 127 ? 2.533 -14 16.375 1 69.81 127 LEU B O 1
ATOM 2159 N N . LYS B 1 128 ? 4.242 -13.445 17.75 1 70.06 128 LYS B N 1
ATOM 2160 C CA . LYS B 1 128 ? 4.504 -14.852 18.062 1 70.06 128 LYS B CA 1
ATOM 2161 C C . LYS B 1 128 ? 3.314 -15.484 18.781 1 70.06 128 LYS B C 1
ATOM 2163 O O . LYS B 1 128 ? 2.941 -16.625 18.469 1 70.06 128 LYS B O 1
ATOM 2168 N N . GLN B 1 129 ? 2.807 -14.75 19.688 1 66.44 129 GLN B N 1
ATOM 2169 C CA . GLN B 1 129 ? 1.632 -15.25 20.391 1 66.44 129 GLN B CA 1
ATOM 2170 C C . GLN B 1 129 ? 0.458 -15.445 19.422 1 66.44 129 GLN B C 1
ATOM 2172 O O . GLN B 1 129 ? -0.266 -16.438 19.516 1 66.44 129 GLN B O 1
ATOM 2177 N N . TRP B 1 130 ? 0.397 -14.602 18.641 1 65.31 130 TRP B N 1
ATOM 2178 C CA . TRP B 1 130 ? -0.667 -14.656 17.641 1 65.31 130 TRP B CA 1
ATOM 2179 C C . TRP B 1 130 ? -0.521 -15.891 16.766 1 65.31 130 TRP B C 1
ATOM 2181 O O . TRP B 1 130 ? -1.502 -16.578 16.484 1 65.31 130 TRP B O 1
ATOM 2191 N N . GLN B 1 131 ? 0.656 -16.047 16.344 1 65.56 131 GLN B N 1
ATOM 2192 C CA . GLN B 1 131 ? 0.942 -17.219 15.531 1 65.56 131 GLN B CA 1
ATOM 2193 C C . GLN B 1 131 ? 0.55 -18.5 16.266 1 65.56 131 GLN B C 1
ATOM 2195 O O . GLN B 1 131 ? 0.106 -19.469 15.641 1 65.56 131 GLN B O 1
ATOM 2200 N N . GLY B 1 132 ? 0.82 -18.391 17.516 1 62.25 132 GLY B N 1
ATOM 2201 C CA . GLY B 1 132 ? 0.477 -19.547 18.344 1 62.25 132 GLY B CA 1
ATOM 2202 C C . GLY B 1 132 ? -1.017 -19.797 18.406 1 62.25 132 GLY B C 1
ATOM 2203 O O . GLY B 1 132 ? -1.446 -20.953 18.547 1 62.25 132 GLY B O 1
ATOM 2204 N N . PHE B 1 133 ? -1.743 -18.766 18.328 1 57.75 133 PHE B N 1
ATOM 2205 C CA . PHE B 1 133 ? -3.193 -18.906 18.391 1 57.75 133 PHE B CA 1
ATOM 2206 C C . PHE B 1 133 ? -3.748 -19.469 17.094 1 57.75 133 PHE B C 1
ATOM 2208 O O . PHE B 1 133 ? -4.773 -20.141 17.094 1 57.75 133 PHE B O 1
ATOM 2215 N N . PHE B 1 134 ? -3.193 -19.125 16.109 1 57.53 134 PHE B N 1
ATOM 2216 C CA . PHE B 1 134 ? -3.74 -19.562 14.828 1 57.53 134 PHE B CA 1
ATOM 2217 C C . PHE B 1 134 ? -3.16 -20.906 14.43 1 57.53 134 PHE B C 1
ATOM 2219 O O . PHE B 1 134 ? -3.523 -21.469 13.391 1 57.53 134 PHE B O 1
ATOM 2226 N N . LYS B 1 135 ? -2.252 -21.578 15.117 1 52.56 135 LYS B N 1
ATOM 2227 C CA . LYS B 1 135 ? -1.887 -22.984 14.977 1 52.56 135 LYS B CA 1
ATOM 2228 C C . LYS B 1 135 ? -3.033 -23.891 15.406 1 52.56 135 LYS B C 1
ATOM 2230 O O . LYS B 1 135 ? -3.729 -23.609 16.391 1 52.56 135 LYS B O 1
#

Nearest PDB structures (foldseek):
  2atv-assembly1_A  TM=3.288E-01  e=1.393E+00  Homo sapiens
  8a98-assembly1_f  TM=3.698E-01  e=1.806E+00  Leishmania major strain Friedlin
  7lz5-assembly1_A  TM=3.492E-01  e=3.455E+00  Homo sapiens
  8p5d-assembly1_LEE  TM=3.659E-01  e=4.198E+00  Spraguea lophii 42_110
  2atv-assembly1_A  TM=3.288E-01  e=1.393E+00  Homo sapiens

pLDDT: mean 83.74, std 14.14, range [48.16, 98.25]

Radius of gyration: 19.94 Å; Cα contacts (8 Å, |Δi|>4): 294; chains: 2; bounding box: 36×55×52 Å

Foldseek 3Di:
DAWEWEAEPVRWIATPVVRGIDDLVVVVVCVVVVHHYWYAYPPPRDTCRVVSVVVSVVVVCPDPDNPADPVNVVVLVCLCPDPCVVVVVVVVVVVVVVVVCCVVPDCVVVVPPPVVVVVVVVVVVVVVVVVVVVD/DAWEWEAEPVRWIATPVVRGIDDLVVVVVCVVVVHHYWYAYPPPRDTCRVVSVVVSVVVVCPDPDNPADPVNVVVLVCLCPDPCVVVVVVVVVVVVVVVVCCVVPDCVVVVPPPVVVVVVVVVVVVVVVVVVVVD

Secondary structure (DSSP, 8-state):
--EEEEEPTTS-EEETTTTEEE-HHHHHHHHHTT--EEEEETTT--B-HHHHHHHHHHHHHTSSS--S-HHHHHHHHHHHHSTTHHHHHHHHHHHHHHHHHHHHH-GGGGSHHHHHHHHHHHHHHHHHHHHHHH-/--EEEEEPTTS-EEETTTTEEE-HHHHHHHHHTT--EEEEETTT--B-HHHHHHHHHHHHHTSS---S-HHHHHHHHHHHHSTTHHHHHHHHHHHHHHHHHHHHH-GGGGSHHHHHHHHHHHHHHHHHHHHHHH-

Organism: NCBI:txid458

Solvent-accessible surface area (backbone atoms only — not comparable to full-atom values): 14880 Å² total; per-residue (Å²): 131,72,41,50,30,33,36,40,96,85,71,45,33,31,33,62,85,76,69,41,77,48,50,71,69,55,51,49,46,33,51,64,71,63,52,54,64,44,31,25,34,65,86,80,63,45,80,41,39,50,62,50,47,50,51,52,47,49,58,48,46,71,43,92,64,50,59,69,48,57,68,51,47,46,49,52,52,34,45,59,68,36,93,56,24,67,58,50,38,53,50,51,50,50,51,50,53,53,49,50,53,46,63,72,67,30,64,58,66,66,48,57,74,70,35,47,56,53,48,52,51,50,48,50,51,51,50,50,51,47,53,57,65,65,100,129,70,40,49,30,33,37,40,95,85,72,46,33,32,33,63,84,75,68,40,76,49,50,72,68,56,53,50,47,32,50,62,71,64,51,55,65,43,29,25,33,64,85,80,62,45,81,40,41,52,62,50,48,50,52,52,48,47,57,50,46,71,41,92,64,51,61,68,48,55,68,52,46,45,48,51,51,34,45,58,68,36,94,56,23,67,58,50,38,53,49,51,49,51,51,51,53,53,50,50,52,47,62,73,66,30,64,58,66,65,47,57,74,69,36,48,58,53,48,51,51,50,48,51,51,49,49,51,51,47,52,59,64,67,101

InterPro domains:
  IPR012909 PHA accumulation regulator DNA-binding, N-terminal [PF07879] (4-62)